Protein AF-A0A061HWP1-F1 (afdb_monomer_lite)

Organism: Cricetulus griseus (NCBI:txid10029)

Secondary structure (DSSP, 8-state):
-HHHHHHHHHHHHHHHHHHHHHHHHHHHHHHHHHHHHHHHHHHHHHHHHHHSS--HHHHHHHHHHHHHHHHHS-EEEEE-SS-EEEEETTTEEEEETTEE--EEEEE-SS-TTSEEEEEEEE-STTS-EEEEEPPTTT--SHHHHHHHHHIIIIIHHHHHHHHHHHHHHHHHHHHHHHHSB-TTSPBPPPSEE----EEEE-TT--S--EEEEEE-TTGGGT--S--EEEEE-SS-EEEEETTTTEEEEEES--TTEEETTEEEEEES-PPTT-EEEEESSTTHHHH-EE---SGGG-

Sequence (298 aa):
MVGQFNEVNNFLNSRREDINTQVNTISGQINSYAERIAKLNQEIQTSQGASGHAPNDLLDQRDLEVAELNKLIDVKVLNQGDQYTLTIGNGQLLVSGSSTFKMSARPADDNPRNTTIYIQVPGAAGSGYTEVPMSESTIKGGALGGLLSYRRDSLDGTQLQLGQLAAGLALAINQAQRQGVDMQGATGKPFFTLGQPDVIGHTSNTGQGIINATLNLDGASALQAADYQISYDGINYTVLRMPEKAQVHFGTDLDNAQIDGMTVTMTGTPAAGDSWLLSPVRDAAGKLQMQLTGADQI

Foldseek 3Di:
DLVVLQVVLVVLLVLLVVLLVVLQVLLVVLLVLQQLLLVLLVVQVVCCVPPVDGPVVSVVVNVVSVVVSQQSFNWDWDDPPSHTWIAAFPGHTQHDRNDGKGKHWAQALFGNSHTWIWIWDQDPVPPGTDTDTDDLVRTDHHPNNVSSCCVPVPSLLVLLVSLLVLVLVQLVQQLVQQVDAFLVRHGFHRQKDQDFWDKFKGNPWDFPKDKGKDAASVLSVQADSWKWKWAAQQAWIWIATPDVRHTQDIGRAQDQDDGRRMGMHIDGDTDGGIMMIIGGRSCSSSRMDGDDDDPRSD

InterPro domains:
  IPR002371 Flagellar hook-associated protein 1 [PR01005] (17-41)
  IPR002371 Flagellar hook-associated protein 1 [PR01005] (75-93)
  IPR002371 Flagellar hook-associated protein 1 [PR01005] (226-248)
  IPR002371 Flagellar hook-associated protein 1 [PR01005] (273-290)
  IPR002371 Flagellar hook-associated protein 1 [PTHR30033] (1-298)
  IPR049119 Flagellar hook-associated protein 1, D2-like domain [PF21158] (202-280)
  IPR053927 Flagellar hook-associated protein FlgK, helical domain [PF22638] (1-192)

Radius of gyration: 25.58 Å; chains: 1; bounding box: 64×42×79 Å

pLDDT: mean 93.58, std 5.64, range [68.69, 98.56]

Structure (mmCIF, N/CA/C/O backbone):
data_AF-A0A061HWP1-F1
#
_entry.id   AF-A0A061HWP1-F1
#
loop_
_atom_site.group_PDB
_atom_site.id
_atom_site.type_symbol
_atom_site.label_atom_id
_atom_site.label_alt_id
_atom_site.label_comp_id
_atom_site.label_asym_id
_atom_site.label_entity_id
_atom_site.label_seq_id
_atom_site.pdbx_PDB_ins_code
_atom_site.Cartn_x
_atom_site.Cartn_y
_atom_site.Cartn_z
_atom_site.occupancy
_atom_site.B_iso_or_equiv
_atom_site.auth_seq_id
_atom_site.auth_comp_id
_atom_site.auth_asym_id
_atom_site.auth_atom_id
_atom_site.pdbx_PDB_model_num
ATOM 1 N N . MET A 1 1 ? 8.147 18.267 -21.561 1.00 87.38 1 MET A N 1
ATOM 2 C CA . MET A 1 1 ? 7.589 16.901 -21.459 1.00 87.38 1 MET A CA 1
ATOM 3 C C . MET A 1 1 ? 8.040 16.211 -20.177 1.00 87.38 1 MET A C 1
ATOM 5 O O . MET A 1 1 ? 7.192 16.024 -19.322 1.00 87.38 1 MET A O 1
ATOM 9 N N . VAL A 1 2 ? 9.336 15.915 -19.986 1.00 93.62 2 VAL A N 1
ATOM 10 C CA . VAL A 1 2 ? 9.849 15.282 -18.746 1.00 93.62 2 VAL A CA 1
ATOM 11 C C . VAL A 1 2 ? 9.380 16.009 -17.477 1.00 93.62 2 VAL A C 1
ATOM 13 O O . VAL A 1 2 ? 8.785 15.387 -16.605 1.00 93.62 2 VAL A O 1
ATOM 16 N N . GLY A 1 3 ? 9.531 17.339 -17.429 1.00 94.44 3 GLY A N 1
ATOM 17 C CA . GLY A 1 3 ? 9.075 18.142 -16.286 1.00 94.44 3 GLY A CA 1
ATOM 18 C C . GLY A 1 3 ? 7.584 17.984 -15.959 1.00 94.44 3 GLY A C 1
ATOM 19 O O . GLY A 1 3 ? 7.237 17.866 -14.794 1.00 94.44 3 GLY A O 1
ATOM 20 N N . GLN A 1 4 ? 6.709 17.865 -16.965 1.00 95.25 4 GLN A N 1
ATOM 21 C CA . GLN A 1 4 ? 5.268 17.679 -16.741 1.00 95.25 4 GLN A CA 1
ATOM 22 C C . GLN A 1 4 ? 4.956 16.303 -16.136 1.00 95.25 4 GLN A C 1
ATOM 24 O O . GLN A 1 4 ? 4.146 16.211 -15.219 1.00 95.25 4 GLN A O 1
ATOM 29 N N . PHE A 1 5 ? 5.618 15.235 -16.599 1.00 96.69 5 PHE A N 1
ATOM 30 C CA . PHE A 1 5 ? 5.478 13.906 -15.988 1.00 96.69 5 PHE A CA 1
ATOM 31 C C . PHE A 1 5 ? 5.922 13.913 -14.522 1.00 96.69 5 PHE A C 1
ATOM 33 O O . PHE A 1 5 ? 5.221 13.375 -13.663 1.00 96.69 5 PHE A O 1
ATOM 40 N N . ASN A 1 6 ? 7.055 14.559 -14.233 1.00 96.62 6 ASN A N 1
ATOM 41 C CA . ASN A 1 6 ? 7.571 14.677 -12.872 1.00 96.62 6 ASN A CA 1
ATOM 42 C C . ASN A 1 6 ? 6.614 15.489 -11.976 1.00 96.62 6 ASN A C 1
ATOM 44 O O . ASN A 1 6 ? 6.307 15.057 -10.868 1.00 96.62 6 ASN A O 1
ATOM 48 N N . GLU A 1 7 ? 6.104 16.629 -12.454 1.00 97.31 7 GLU A N 1
ATOM 49 C CA . GLU A 1 7 ? 5.163 17.489 -11.720 1.00 97.31 7 GLU A CA 1
ATOM 50 C C . GLU A 1 7 ? 3.868 16.756 -11.354 1.00 97.31 7 GLU A C 1
ATOM 52 O O . GLU A 1 7 ? 3.453 16.783 -10.193 1.00 97.31 7 GLU A O 1
ATOM 57 N N . VAL A 1 8 ? 3.254 16.048 -12.309 1.00 97.31 8 VAL A N 1
ATOM 58 C CA . VAL A 1 8 ? 2.023 15.287 -12.046 1.00 97.31 8 VAL A CA 1
ATOM 59 C C . VAL A 1 8 ? 2.295 14.139 -11.070 1.00 97.31 8 VAL A C 1
ATOM 61 O O . VAL A 1 8 ? 1.515 13.939 -10.139 1.00 97.31 8 VAL A O 1
ATOM 64 N N . ASN A 1 9 ? 3.415 13.421 -11.209 1.00 96.75 9 ASN A N 1
ATOM 65 C CA . ASN A 1 9 ? 3.776 12.365 -10.261 1.00 96.75 9 ASN A CA 1
ATOM 66 C C . ASN A 1 9 ? 3.987 12.911 -8.837 1.00 96.75 9 ASN A C 1
ATOM 68 O O . ASN A 1 9 ? 3.507 12.322 -7.870 1.00 96.75 9 ASN A O 1
ATOM 72 N N . ASN A 1 10 ? 4.653 14.060 -8.700 1.00 96.94 10 ASN A N 1
ATOM 73 C CA . ASN A 1 10 ? 4.870 14.708 -7.405 1.00 96.94 10 ASN A CA 1
ATOM 74 C C . ASN A 1 10 ? 3.554 15.163 -6.765 1.00 96.94 10 ASN A C 1
ATOM 76 O O . ASN A 1 10 ? 3.366 14.990 -5.562 1.00 96.94 10 ASN A O 1
ATOM 80 N N . PHE A 1 11 ? 2.617 15.681 -7.563 1.00 97.44 11 PHE A N 1
ATOM 81 C CA . PHE A 1 11 ? 1.274 16.001 -7.088 1.00 97.44 11 PHE A CA 1
ATOM 82 C C . PHE A 1 11 ? 0.547 14.756 -6.558 1.00 97.44 11 PHE A C 1
ATOM 84 O O . PHE A 1 11 ? -0.004 14.797 -5.459 1.00 97.44 11 PHE A O 1
ATOM 91 N N . LEU A 1 12 ? 0.584 13.634 -7.286 1.00 97.44 12 LEU A N 1
ATOM 92 C CA . LEU A 1 12 ? -0.036 12.378 -6.843 1.00 97.44 12 LEU A CA 1
ATOM 93 C C . LEU A 1 12 ? 0.602 11.841 -5.553 1.00 97.44 12 LEU A C 1
ATOM 95 O O . LEU A 1 12 ? -0.118 11.413 -4.651 1.00 97.44 12 LEU A O 1
ATOM 99 N N . ASN A 1 13 ? 1.927 11.934 -5.419 1.00 96.81 13 ASN A N 1
ATOM 100 C CA . ASN A 1 13 ? 2.626 11.583 -4.180 1.00 96.81 13 ASN A CA 1
ATOM 101 C C . ASN A 1 13 ? 2.205 12.483 -3.009 1.00 96.81 13 ASN A C 1
ATOM 103 O O . ASN A 1 13 ? 1.880 11.971 -1.942 1.00 96.81 13 ASN A O 1
ATOM 107 N N . SER A 1 14 ? 2.107 13.801 -3.214 1.00 97.62 14 SER A N 1
ATOM 108 C CA . SER A 1 14 ? 1.596 14.724 -2.189 1.00 97.62 14 SER A CA 1
ATOM 109 C C . SER A 1 14 ? 0.172 14.364 -1.760 1.00 97.62 14 SER A C 1
ATOM 111 O O . SER A 1 14 ? -0.135 14.403 -0.573 1.00 97.62 14 SER A O 1
ATOM 113 N N . ARG A 1 15 ? -0.696 13.964 -2.698 1.00 97.81 15 ARG A N 1
ATOM 114 C CA . ARG A 1 15 ? -2.051 13.501 -2.366 1.00 97.81 15 ARG A CA 1
ATOM 115 C C . ARG A 1 15 ? -2.056 12.210 -1.560 1.00 97.81 15 ARG A C 1
ATOM 117 O O . ARG A 1 15 ? -2.903 12.065 -0.683 1.00 97.81 15 ARG A O 1
ATOM 124 N N . ARG A 1 16 ? -1.124 11.288 -1.816 1.00 97.12 16 ARG A N 1
ATOM 125 C CA . ARG A 1 16 ? -0.973 10.081 -0.993 1.00 97.12 16 ARG A CA 1
ATOM 126 C C . ARG A 1 16 ? -0.575 10.436 0.441 1.00 97.12 16 ARG A C 1
ATOM 128 O O . ARG A 1 16 ? -1.174 9.898 1.368 1.00 97.12 16 ARG A O 1
ATOM 135 N N . GLU A 1 17 ? 0.352 11.373 0.631 1.00 97.94 17 GLU A N 1
ATOM 136 C CA . GLU A 1 17 ? 0.754 11.811 1.977 1.00 97.94 17 GLU A CA 1
ATOM 137 C C . GLU A 1 17 ? -0.361 12.550 2.730 1.00 97.94 17 GLU A C 1
ATOM 139 O O . GLU A 1 17 ? -0.569 12.316 3.926 1.00 97.94 17 GLU A O 1
ATOM 144 N N . ASP A 1 18 ? -1.148 13.371 2.025 1.00 98.06 18 ASP A N 1
ATOM 145 C CA . ASP A 1 18 ? -2.350 13.996 2.587 1.00 98.06 18 ASP A CA 1
ATOM 146 C C . ASP A 1 18 ? -3.328 12.923 3.100 1.00 98.06 18 ASP A C 1
ATOM 148 O O . ASP A 1 18 ? -3.850 13.027 4.213 1.00 98.06 18 ASP A O 1
ATOM 152 N N . ILE A 1 19 ? -3.557 11.865 2.310 1.00 97.69 19 ILE A N 1
ATOM 153 C CA . ILE A 1 19 ? -4.420 10.740 2.695 1.00 97.69 19 ILE A CA 1
ATOM 154 C C . ILE A 1 19 ? -3.840 10.003 3.905 1.00 97.69 19 ILE A C 1
ATOM 156 O O . ILE A 1 19 ? -4.575 9.753 4.855 1.00 97.69 19 ILE A O 1
ATOM 160 N N . ASN A 1 20 ? -2.540 9.693 3.918 1.00 97.94 20 ASN A N 1
ATOM 161 C CA . ASN A 1 20 ? -1.877 9.031 5.049 1.00 97.94 20 ASN A CA 1
ATOM 162 C C . ASN A 1 20 ? -2.059 9.820 6.359 1.00 97.94 20 ASN A C 1
ATOM 164 O O . ASN A 1 20 ? -2.390 9.254 7.405 1.00 97.94 20 ASN A O 1
ATOM 168 N N . THR A 1 21 ? -1.909 11.143 6.296 1.00 98.19 21 THR A N 1
ATOM 169 C CA . THR A 1 21 ? -2.109 12.044 7.441 1.00 98.19 21 THR A CA 1
ATOM 170 C C . THR A 1 21 ? -3.565 12.042 7.915 1.00 98.19 21 THR A C 1
ATOM 172 O O . THR A 1 21 ? -3.841 11.965 9.118 1.00 98.19 21 THR A O 1
ATOM 175 N N . GLN A 1 22 ? -4.516 12.085 6.978 1.00 97.94 22 GLN A N 1
ATOM 176 C CA . GLN A 1 22 ? -5.942 12.049 7.302 1.00 97.94 22 GLN A CA 1
ATOM 177 C C . GLN A 1 22 ? -6.371 10.701 7.889 1.00 97.94 22 GLN A C 1
ATOM 179 O O . GLN A 1 22 ? -7.114 10.687 8.867 1.00 97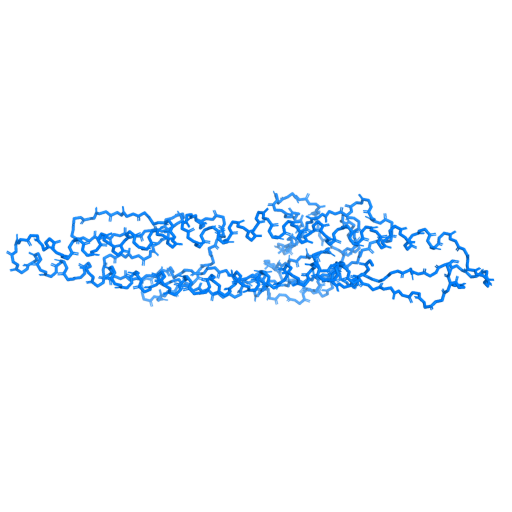.94 22 GLN A O 1
ATOM 184 N N . VAL A 1 23 ? -5.864 9.579 7.367 1.00 97.75 23 VAL A N 1
ATOM 185 C CA . VAL A 1 23 ? -6.106 8.233 7.916 1.00 97.75 23 VAL A CA 1
ATOM 186 C C . VAL A 1 23 ? -5.658 8.160 9.378 1.00 97.75 23 VAL A C 1
ATOM 188 O O . VAL A 1 23 ? -6.434 7.727 10.229 1.00 97.75 23 VAL A O 1
ATOM 191 N N . ASN A 1 24 ? -4.457 8.656 9.696 1.00 97.00 24 ASN A N 1
ATOM 192 C CA . ASN A 1 24 ? -3.961 8.724 11.076 1.00 97.00 24 ASN A CA 1
ATOM 193 C C . ASN A 1 24 ? -4.869 9.566 11.986 1.00 97.00 24 ASN A C 1
ATOM 195 O O . ASN A 1 24 ? -5.236 9.142 13.083 1.00 97.00 24 ASN A O 1
ATOM 199 N N . THR A 1 25 ? -5.266 10.752 11.518 1.00 97.88 25 THR A N 1
ATOM 200 C CA . THR A 1 25 ? -6.108 11.674 12.293 1.00 97.88 25 THR A CA 1
ATOM 201 C C . THR A 1 25 ? -7.491 11.079 12.557 1.00 97.88 25 THR A C 1
ATOM 203 O O . THR A 1 25 ? -7.959 11.082 13.697 1.00 97.88 25 THR A O 1
ATOM 206 N N . ILE A 1 26 ? -8.133 10.521 11.528 1.00 97.62 26 ILE A N 1
ATOM 207 C CA . ILE A 1 26 ? -9.462 9.915 11.647 1.00 97.62 26 ILE A CA 1
ATOM 208 C C . ILE A 1 26 ? -9.408 8.664 12.532 1.00 97.62 26 ILE A C 1
ATOM 210 O O . ILE A 1 26 ? -10.288 8.493 13.371 1.00 97.62 26 ILE A O 1
ATOM 214 N N . SER A 1 27 ? -8.358 7.840 12.441 1.00 96.69 27 SER A N 1
ATOM 215 C CA . SER A 1 27 ? -8.146 6.708 13.359 1.00 96.69 27 SER A CA 1
ATOM 216 C C . SER A 1 27 ? -8.099 7.161 14.826 1.00 96.69 27 SER A C 1
ATOM 218 O O . SER A 1 27 ? -8.725 6.549 15.692 1.00 96.69 27 SER A O 1
ATOM 220 N N . GLY A 1 28 ? -7.397 8.260 15.123 1.00 97.62 28 GLY A N 1
ATOM 221 C CA . GLY A 1 28 ? -7.358 8.841 16.469 1.00 97.62 28 GLY A CA 1
ATOM 222 C C . GLY A 1 28 ? -8.720 9.364 16.943 1.00 97.62 28 GLY A C 1
ATOM 223 O O . GLY A 1 28 ? -9.110 9.155 18.096 1.00 97.62 28 GLY A O 1
ATOM 224 N N . GLN A 1 29 ? -9.479 10.002 16.048 1.00 98.06 29 GLN A N 1
ATOM 225 C CA . GLN A 1 29 ? -10.844 10.448 16.339 1.00 98.06 29 GLN A CA 1
ATOM 226 C C . GLN A 1 29 ? -11.774 9.264 16.627 1.00 98.06 29 GLN A C 1
ATOM 228 O O . GLN A 1 29 ? -12.484 9.294 17.630 1.00 98.06 29 GLN A O 1
ATOM 233 N N . ILE A 1 30 ? -11.721 8.204 15.813 1.00 97.62 30 ILE A N 1
ATOM 234 C CA . ILE A 1 30 ? -12.484 6.961 16.006 1.00 97.62 30 ILE A CA 1
ATOM 235 C C . ILE A 1 30 ? -12.217 6.374 17.395 1.00 97.62 30 ILE A C 1
ATOM 237 O O . ILE A 1 30 ? -13.165 6.097 18.128 1.00 97.62 30 ILE A O 1
ATOM 241 N N . ASN A 1 31 ? -10.946 6.259 17.795 1.00 97.31 31 ASN A N 1
ATOM 242 C CA . ASN A 1 31 ? -10.583 5.786 19.134 1.00 97.31 31 ASN A CA 1
ATOM 243 C C . ASN A 1 31 ? -11.190 6.661 20.240 1.00 97.31 31 ASN A C 1
ATOM 245 O O . ASN A 1 31 ? -11.704 6.141 21.226 1.00 97.31 31 ASN A O 1
ATOM 249 N N . SER A 1 32 ? -11.182 7.984 20.058 1.00 98.19 32 SER A N 1
ATOM 250 C CA . SER A 1 32 ? -11.743 8.926 21.033 1.00 98.19 32 SER A CA 1
ATOM 251 C C . SER A 1 32 ? -13.263 8.766 21.187 1.00 98.19 32 SER A C 1
ATOM 253 O O . SER A 1 32 ? -13.774 8.803 22.305 1.00 98.19 32 SER A O 1
ATOM 255 N N . TYR A 1 33 ? -13.992 8.573 20.081 1.00 98.12 33 TYR A N 1
ATOM 256 C CA . TYR A 1 33 ? -15.429 8.264 20.111 1.00 98.12 33 TYR A CA 1
ATOM 257 C C . TYR A 1 33 ? -15.693 6.906 20.773 1.00 98.12 33 TYR A C 1
ATOM 259 O O . TYR A 1 33 ? -16.559 6.805 21.639 1.00 98.12 33 TYR A O 1
ATOM 267 N N . ALA A 1 34 ? -14.916 5.875 20.428 1.00 97.38 34 ALA A N 1
ATOM 268 C CA . ALA A 1 34 ? -15.041 4.545 21.024 1.00 97.38 34 ALA A CA 1
ATOM 269 C C . ALA A 1 34 ? -14.850 4.575 22.552 1.00 97.38 34 ALA A C 1
ATOM 271 O O . ALA A 1 34 ? -15.625 3.960 23.284 1.00 97.38 34 ALA A O 1
ATOM 272 N N . GLU A 1 35 ? -13.867 5.333 23.048 1.00 97.75 35 GLU A N 1
ATOM 273 C CA . GLU A 1 35 ? -13.622 5.521 24.485 1.00 97.75 35 GLU A CA 1
ATOM 274 C C . GLU A 1 35 ? -14.782 6.244 25.187 1.00 97.75 35 GLU A C 1
ATOM 276 O O . GLU A 1 35 ? -15.197 5.825 26.272 1.00 97.75 35 GLU A O 1
ATOM 281 N N . ARG A 1 36 ? -15.366 7.279 24.566 1.00 97.88 36 ARG A N 1
ATOM 282 C CA . ARG A 1 36 ? -16.559 7.954 25.108 1.00 97.88 36 ARG A CA 1
ATOM 283 C C . ARG A 1 36 ? -17.771 7.028 25.161 1.00 97.88 36 ARG A C 1
ATOM 285 O O . ARG A 1 36 ? -18.442 6.977 26.188 1.00 97.88 36 ARG A O 1
ATOM 292 N N . ILE A 1 37 ? -18.011 6.247 24.110 1.00 96.94 37 ILE A N 1
ATOM 293 C CA . ILE A 1 37 ? -19.116 5.277 24.055 1.00 96.94 37 ILE A CA 1
ATOM 294 C C . ILE A 1 37 ? -18.944 4.191 25.126 1.00 96.94 37 ILE A C 1
ATOM 296 O O . ILE A 1 37 ? -19.902 3.864 25.825 1.00 96.94 37 ILE A O 1
ATOM 300 N N . ALA A 1 38 ? -17.732 3.663 25.312 1.00 96.56 38 ALA A N 1
ATOM 301 C CA . ALA A 1 38 ? -17.446 2.676 26.354 1.00 96.56 38 ALA A CA 1
ATOM 302 C C . ALA A 1 38 ? -17.662 3.239 27.769 1.00 96.56 38 ALA A C 1
ATOM 304 O O . ALA A 1 38 ? -18.220 2.560 28.635 1.00 96.56 38 ALA A O 1
ATOM 305 N N . LYS A 1 39 ? -17.277 4.501 28.000 1.00 96.31 39 LYS A N 1
ATOM 306 C CA . LYS A 1 39 ? -17.549 5.202 29.259 1.00 96.31 39 LYS A CA 1
ATOM 307 C C . LYS A 1 39 ? -19.054 5.375 29.493 1.00 96.31 39 LYS A C 1
ATOM 309 O O . LYS A 1 39 ? -19.530 5.051 30.578 1.00 96.31 39 LYS A O 1
ATOM 314 N N . LEU A 1 40 ? -19.804 5.799 28.475 1.00 95.44 40 LEU A N 1
ATOM 315 C CA . LEU A 1 40 ? -21.264 5.917 28.551 1.00 95.44 40 LEU A CA 1
ATOM 316 C C . LEU A 1 40 ? -21.925 4.560 28.829 1.00 95.44 40 LEU A C 1
ATOM 318 O O . LEU A 1 40 ? -22.796 4.480 29.689 1.00 95.44 40 LEU A O 1
ATOM 322 N N . ASN A 1 41 ? -21.469 3.472 28.197 1.00 95.12 41 ASN A N 1
ATOM 323 C CA . ASN A 1 41 ? -21.935 2.115 28.509 1.00 95.12 41 ASN A CA 1
ATOM 324 C C . ASN A 1 41 ? -21.741 1.760 29.998 1.00 95.12 41 ASN A C 1
ATOM 326 O O . ASN A 1 41 ? -22.633 1.171 30.607 1.00 95.12 41 ASN A O 1
ATOM 330 N N . GLN A 1 42 ? -20.604 2.130 30.597 1.00 93.88 42 GLN A N 1
ATOM 331 C CA . GLN A 1 42 ? -20.337 1.898 32.022 1.00 93.88 42 GLN A CA 1
ATOM 332 C C . GLN A 1 42 ? -21.248 2.738 32.935 1.00 93.88 42 GLN A C 1
ATOM 334 O O . GLN A 1 42 ? -21.744 2.243 33.952 1.00 93.88 42 GLN A O 1
ATOM 339 N N . GLU A 1 43 ? -21.469 4.006 32.590 1.00 92.06 43 GLU A N 1
ATOM 340 C CA . GLU A 1 43 ? -22.328 4.921 33.351 1.00 92.06 43 GLU A CA 1
ATOM 341 C C . GLU A 1 43 ? -23.804 4.507 33.282 1.00 92.06 43 GLU A C 1
ATOM 343 O O . GLU A 1 43 ? -24.476 4.471 34.316 1.00 92.06 43 GLU A O 1
ATOM 348 N N . ILE A 1 44 ? -24.289 4.107 32.101 1.00 91.31 44 ILE A N 1
ATOM 349 C CA . ILE A 1 44 ? -25.649 3.586 31.895 1.00 91.31 44 ILE A CA 1
ATOM 350 C C . ILE A 1 44 ? -25.872 2.339 32.752 1.00 91.31 44 ILE A C 1
ATOM 352 O O . ILE A 1 44 ? -26.828 2.300 33.527 1.00 91.31 44 ILE A O 1
ATOM 356 N N . GLN A 1 45 ? -24.948 1.374 32.686 1.00 90.19 45 GLN A N 1
ATOM 357 C CA . GLN A 1 45 ? -25.023 0.143 33.475 1.00 90.19 45 GLN A CA 1
ATOM 358 C C . GLN A 1 45 ? -25.081 0.432 34.984 1.00 90.19 45 GLN A C 1
ATOM 360 O O . GLN A 1 45 ? -25.876 -0.161 35.714 1.00 90.19 45 GLN A O 1
ATOM 365 N N . THR A 1 46 ? -24.255 1.368 35.460 1.00 88.75 46 THR A N 1
ATOM 366 C CA . THR A 1 46 ? -24.207 1.744 36.881 1.00 88.75 46 THR A CA 1
ATOM 367 C C . THR A 1 46 ? -25.498 2.443 37.318 1.00 88.75 46 THR A C 1
ATOM 369 O O . THR A 1 46 ? -26.039 2.143 38.382 1.00 88.75 46 THR A O 1
ATOM 372 N N . SER A 1 47 ? -26.023 3.353 36.492 1.00 87.06 47 SER A N 1
ATOM 373 C CA . SER A 1 47 ? -27.233 4.125 36.791 1.00 87.06 47 SER A CA 1
ATOM 374 C C . SER A 1 47 ? -28.498 3.259 36.811 1.00 87.06 47 SER A C 1
ATOM 376 O O . SER A 1 47 ? -29.305 3.362 37.741 1.00 87.06 47 SER A O 1
ATOM 378 N N . GLN A 1 48 ? -28.644 2.346 35.844 1.00 84.06 48 GLN A N 1
ATOM 379 C CA . GLN A 1 48 ? -29.760 1.395 35.800 1.00 84.06 48 GLN A CA 1
ATOM 380 C C . GLN A 1 48 ? -29.721 0.429 36.989 1.00 84.06 48 GLN A C 1
ATOM 382 O O . GLN A 1 48 ? -30.752 0.197 37.619 1.00 84.06 48 GLN A O 1
ATOM 387 N N . GLY A 1 49 ? -28.532 -0.066 37.355 1.00 80.50 49 GLY A N 1
ATOM 388 C CA . GLY A 1 49 ? -28.353 -0.938 38.518 1.00 80.50 49 GLY A CA 1
ATOM 389 C C . GLY A 1 49 ? -28.650 -0.260 39.863 1.00 80.50 49 GLY A C 1
ATOM 390 O O . GLY A 1 49 ? -29.103 -0.927 40.790 1.00 80.50 49 GLY A O 1
ATOM 391 N N . ALA A 1 50 ? -28.427 1.055 39.977 1.00 76.88 50 ALA A N 1
ATOM 392 C CA . ALA A 1 50 ? -28.639 1.810 41.215 1.00 76.88 50 ALA A CA 1
ATOM 393 C C . ALA A 1 50 ? -30.071 2.348 41.383 1.00 76.88 50 ALA A C 1
ATOM 395 O O . ALA A 1 50 ? -30.590 2.375 42.498 1.00 76.88 50 ALA A O 1
ATOM 396 N N . SER A 1 51 ? -30.700 2.814 40.300 1.00 73.56 51 SER A N 1
ATOM 397 C CA . SER A 1 51 ? -31.980 3.541 40.351 1.00 73.56 51 SER A CA 1
ATOM 398 C C . SER A 1 51 ? -33.179 2.750 39.821 1.00 73.56 51 SER A C 1
ATOM 400 O O . SER A 1 51 ? -34.320 3.155 40.054 1.00 73.56 51 SER A O 1
ATOM 402 N N . GLY A 1 52 ? -32.949 1.653 39.087 1.00 68.69 52 GLY A N 1
ATOM 403 C CA . GLY A 1 52 ? -33.992 0.868 38.419 1.00 68.69 52 GLY A CA 1
ATOM 404 C C . GLY A 1 52 ? -34.707 1.588 37.265 1.00 68.69 52 GLY A C 1
ATOM 405 O O . GLY A 1 52 ? -35.623 1.016 36.680 1.00 68.69 52 GLY A O 1
ATOM 406 N N . HIS A 1 53 ? -34.311 2.822 36.930 1.00 71.81 53 HIS A N 1
ATOM 407 C CA . HIS A 1 53 ? -34.884 3.623 35.847 1.00 71.81 53 HIS A CA 1
ATOM 408 C C . HIS A 1 53 ? -33.864 3.807 34.715 1.00 71.81 53 HIS A C 1
ATOM 410 O O . HIS A 1 53 ? -32.656 3.851 34.949 1.00 71.81 53 HIS A O 1
ATOM 416 N N . ALA A 1 54 ? -34.350 3.924 33.477 1.00 74.94 54 ALA A N 1
ATOM 417 C CA . ALA A 1 54 ? -33.495 4.168 32.319 1.00 74.94 54 ALA A CA 1
ATOM 418 C C . ALA A 1 54 ? -32.923 5.605 32.351 1.00 74.94 54 ALA A C 1
ATOM 420 O O . ALA A 1 54 ? -33.700 6.560 32.442 1.00 74.94 54 ALA A O 1
ATOM 421 N N . PRO A 1 55 ? -31.591 5.790 32.266 1.00 87.44 55 PRO A N 1
ATOM 422 C CA . PRO A 1 55 ? -30.970 7.110 32.240 1.00 87.44 55 PRO A CA 1
ATOM 423 C C . PRO A 1 55 ? -31.051 7.709 30.830 1.00 87.44 55 PRO A C 1
ATOM 425 O O . PRO A 1 55 ? -30.078 7.668 30.078 1.00 87.44 55 PRO A O 1
ATOM 428 N N . ASN A 1 56 ? -32.219 8.247 30.469 1.00 89.00 56 ASN A N 1
ATOM 429 C CA . ASN A 1 56 ? -32.515 8.717 29.108 1.00 89.00 56 ASN A CA 1
ATOM 430 C C . ASN A 1 56 ? -31.453 9.682 28.551 1.00 89.00 56 ASN A C 1
ATOM 432 O O . ASN A 1 56 ? -30.979 9.468 27.443 1.00 89.00 56 ASN A O 1
ATOM 436 N N . ASP A 1 57 ? -30.976 10.646 29.344 1.00 92.56 57 ASP A N 1
ATOM 437 C CA . ASP A 1 57 ? -29.951 11.599 28.890 1.00 92.56 57 ASP A CA 1
ATOM 438 C C . ASP A 1 57 ? -28.621 10.921 28.501 1.00 92.56 57 ASP A C 1
ATOM 440 O O . ASP A 1 57 ? -27.945 11.360 27.572 1.00 92.56 57 ASP A O 1
ATOM 444 N N . LEU A 1 58 ? -28.227 9.845 29.199 1.00 94.06 58 LEU A N 1
ATOM 445 C CA . LEU A 1 58 ? -27.012 9.085 28.875 1.00 94.06 58 LEU A CA 1
ATOM 446 C C . LEU A 1 58 ? -27.211 8.209 27.634 1.00 94.06 58 LEU A C 1
ATOM 448 O O . LEU A 1 58 ? -26.274 8.028 26.855 1.00 94.06 58 LEU A O 1
ATOM 452 N N . LEU A 1 59 ? -28.421 7.671 27.451 1.00 93.19 59 LEU A N 1
ATOM 453 C CA . LEU A 1 59 ? -28.790 6.916 26.252 1.00 93.19 59 LEU A CA 1
ATOM 454 C C . LEU A 1 59 ? -28.726 7.821 25.015 1.00 93.19 59 LEU A C 1
ATOM 456 O O . LEU A 1 59 ? -28.062 7.460 24.044 1.00 93.19 59 LEU A O 1
ATOM 460 N N . ASP A 1 60 ? -29.301 9.023 25.099 1.00 94.38 60 ASP A N 1
ATOM 461 C CA . ASP A 1 60 ? -29.288 10.012 24.018 1.00 94.38 60 ASP A CA 1
ATOM 462 C C . ASP A 1 60 ? -27.860 10.473 23.684 1.00 94.38 60 ASP A C 1
ATOM 464 O O . ASP A 1 60 ? -27.482 10.565 22.514 1.00 94.38 60 ASP A O 1
ATOM 468 N N . GLN A 1 61 ? -27.021 10.713 24.701 1.00 96.12 61 GLN A N 1
ATOM 469 C CA . GLN A 1 61 ? -25.606 11.043 24.492 1.00 96.12 61 GLN A CA 1
ATOM 470 C C . GLN A 1 61 ? -24.848 9.905 23.804 1.00 96.12 61 GLN A C 1
ATOM 472 O O . GLN A 1 61 ? -24.048 10.157 22.903 1.00 96.12 61 GLN A O 1
ATOM 477 N N . ARG A 1 62 ? -25.104 8.648 24.186 1.00 96.00 62 ARG A N 1
ATOM 478 C CA . ARG A 1 62 ? -24.476 7.487 23.544 1.00 96.00 62 ARG A CA 1
ATOM 479 C C . ARG A 1 62 ? -24.885 7.382 22.083 1.00 96.00 62 ARG A C 1
ATOM 481 O O . ARG A 1 62 ? -24.022 7.160 21.238 1.00 96.00 62 ARG A O 1
ATOM 488 N N . ASP A 1 63 ? -26.165 7.561 21.786 1.00 95.88 63 ASP A N 1
ATOM 489 C CA . ASP A 1 63 ? -26.670 7.506 20.416 1.00 95.88 63 ASP A CA 1
ATOM 490 C C . ASP A 1 63 ? -26.084 8.637 19.555 1.00 95.88 63 ASP A C 1
ATOM 492 O O . ASP A 1 63 ? -25.709 8.400 18.404 1.00 95.88 63 ASP A O 1
ATOM 496 N N . LEU A 1 64 ? -25.901 9.836 20.120 1.00 97.00 64 LEU A N 1
ATOM 497 C CA . LEU A 1 64 ? -25.208 10.937 19.450 1.00 97.00 64 LEU A CA 1
ATOM 498 C C . LEU A 1 64 ? -23.738 10.602 19.151 1.00 97.00 64 LEU A C 1
ATOM 500 O O . LEU A 1 64 ? -23.289 10.784 18.021 1.00 97.00 64 LEU A O 1
ATOM 504 N N . GLU A 1 65 ? -22.984 10.085 20.125 1.00 97.94 65 GLU A N 1
ATOM 505 C CA . GLU A 1 65 ? -21.573 9.713 19.929 1.00 97.94 65 GLU A CA 1
ATOM 506 C C . GLU A 1 65 ? -21.418 8.586 18.895 1.00 97.94 65 GLU A C 1
ATOM 508 O O . GLU A 1 65 ? -20.495 8.609 18.081 1.00 97.94 65 GLU A O 1
ATOM 513 N N . VAL A 1 66 ? -22.348 7.624 18.874 1.00 97.06 66 VAL A N 1
ATOM 514 C CA . VAL A 1 66 ? -22.425 6.585 17.836 1.00 97.06 66 VAL A CA 1
ATOM 515 C C . VAL A 1 66 ? -22.700 7.206 16.464 1.00 97.06 66 VAL A C 1
ATOM 517 O O . VAL A 1 66 ? -22.061 6.824 15.484 1.00 97.06 66 VAL A O 1
ATOM 520 N N . ALA A 1 67 ? -23.620 8.169 16.375 1.00 97.06 67 ALA A N 1
ATOM 521 C CA . ALA A 1 67 ? -23.933 8.851 15.123 1.00 97.06 67 ALA A CA 1
ATOM 522 C C . ALA A 1 67 ? -22.739 9.660 14.588 1.00 97.06 67 ALA A C 1
ATOM 524 O O . ALA A 1 67 ? -22.471 9.627 13.386 1.00 97.06 67 ALA A O 1
ATOM 525 N N . GLU A 1 68 ? -21.993 10.346 15.458 1.00 97.94 68 GLU A N 1
ATOM 526 C CA . GLU A 1 68 ? -20.766 11.058 15.082 1.00 97.94 68 GLU A CA 1
ATOM 527 C C . GLU A 1 68 ? -19.645 10.097 14.664 1.00 97.94 68 GLU A C 1
ATOM 529 O O . GLU A 1 68 ? -18.986 10.322 13.646 1.00 97.94 68 GLU A O 1
ATOM 534 N N . LEU A 1 69 ? -19.477 8.978 15.375 1.00 97.38 69 LEU A N 1
ATOM 535 C CA . LEU A 1 69 ? -18.552 7.916 14.982 1.00 97.38 69 LEU A CA 1
ATOM 536 C C . LEU A 1 69 ? -18.889 7.359 13.591 1.00 97.38 69 LEU A C 1
ATOM 538 O O . LEU A 1 69 ? -17.988 7.169 12.772 1.00 97.38 69 LEU A O 1
ATOM 542 N N . ASN A 1 70 ? -20.177 7.172 13.291 1.00 96.31 70 ASN A N 1
ATOM 543 C CA . ASN A 1 70 ? -20.627 6.638 12.006 1.00 96.31 70 ASN A CA 1
ATOM 544 C C . ASN A 1 70 ? -20.325 7.570 10.812 1.00 96.31 70 ASN A C 1
ATOM 546 O O . ASN A 1 70 ? -20.265 7.126 9.665 1.00 96.31 70 ASN A O 1
ATOM 550 N N . LYS A 1 71 ? -20.081 8.869 11.053 1.00 97.62 71 LYS A N 1
ATOM 551 C CA . LYS A 1 71 ? -19.584 9.796 10.015 1.00 97.62 71 LYS A CA 1
ATOM 552 C C . LYS A 1 71 ? -18.121 9.536 9.654 1.00 97.62 71 LYS A C 1
ATOM 554 O O . LYS A 1 71 ? -17.685 9.907 8.564 1.00 97.62 71 LYS A O 1
ATOM 559 N N . LEU A 1 72 ? -17.351 8.920 10.549 1.00 97.75 72 LEU A N 1
ATOM 560 C CA . LEU A 1 72 ? -15.933 8.625 10.346 1.00 97.75 72 LEU A CA 1
ATOM 561 C C . LEU A 1 72 ? -15.711 7.242 9.736 1.00 97.75 72 LEU A C 1
ATOM 563 O O . LEU A 1 72 ? -14.866 7.107 8.852 1.00 97.75 72 LEU A O 1
ATOM 567 N N . ILE A 1 73 ? -16.481 6.243 10.164 1.00 96.50 73 ILE A N 1
ATOM 568 C CA . ILE A 1 73 ? -16.389 4.850 9.710 1.00 96.50 73 ILE A CA 1
ATOM 569 C C . ILE A 1 73 ? -17.749 4.161 9.858 1.00 96.50 73 ILE A C 1
ATOM 571 O O . ILE A 1 73 ? -18.461 4.439 10.815 1.00 96.50 73 ILE A O 1
ATOM 575 N N . ASP A 1 74 ? -18.095 3.246 8.949 1.00 95.38 74 ASP A N 1
ATOM 576 C CA . ASP A 1 74 ? -19.297 2.415 9.095 1.00 95.38 74 ASP A CA 1
ATOM 577 C C . ASP A 1 74 ? -19.199 1.522 10.342 1.00 95.38 74 ASP A C 1
ATOM 579 O O . ASP A 1 74 ? -18.324 0.650 10.432 1.00 95.38 74 ASP A O 1
ATOM 583 N N . VAL A 1 75 ? -20.100 1.741 11.302 1.00 95.31 75 VAL A N 1
ATOM 584 C CA . VAL A 1 75 ? -20.207 0.953 12.536 1.00 95.31 75 VAL A CA 1
ATOM 585 C C . VAL A 1 75 ? -21.524 0.194 12.589 1.00 95.31 75 VAL A C 1
ATOM 587 O O . VAL A 1 75 ? -22.607 0.746 12.407 1.00 95.31 75 VAL A O 1
ATOM 590 N N . LYS A 1 76 ? -21.444 -1.090 12.933 1.00 95.00 76 LYS A N 1
ATOM 591 C CA . LYS A 1 76 ? -22.611 -1.907 13.265 1.00 95.00 76 LYS A CA 1
ATOM 592 C C . LYS A 1 76 ? -22.771 -1.965 14.771 1.00 95.00 76 LYS A C 1
ATOM 594 O O . LYS A 1 76 ? -21.869 -2.416 15.480 1.00 95.00 76 LYS A O 1
ATOM 599 N N . VAL A 1 77 ? -23.938 -1.538 15.236 1.00 95.38 77 VAL A N 1
ATOM 600 C CA . VAL A 1 77 ? -24.303 -1.521 16.652 1.00 95.38 77 VAL A CA 1
ATOM 601 C C . VAL A 1 77 ? -25.134 -2.757 16.971 1.00 95.38 77 VAL A C 1
ATOM 603 O O . VAL A 1 77 ? -26.171 -2.995 16.353 1.00 95.38 77 VAL A O 1
ATOM 606 N N . LEU A 1 78 ? -24.695 -3.530 17.959 1.00 94.38 78 LEU A N 1
ATOM 607 C CA . LEU A 1 78 ? -25.481 -4.577 18.594 1.00 94.38 78 LEU A CA 1
ATOM 608 C C . LEU A 1 78 ? -25.895 -4.098 19.986 1.00 94.38 78 LEU A C 1
ATOM 610 O O . LEU A 1 78 ? -25.050 -3.900 20.860 1.00 94.38 78 LEU A O 1
ATOM 614 N N . ASN A 1 79 ? -27.198 -3.926 20.187 1.00 89.25 79 ASN A N 1
ATOM 615 C CA . ASN A 1 79 ? -27.762 -3.586 21.486 1.00 89.25 79 ASN A CA 1
ATOM 616 C C . ASN A 1 79 ? -27.983 -4.869 22.306 1.00 89.25 79 ASN A C 1
ATOM 618 O O . ASN A 1 79 ? -28.725 -5.756 21.884 1.00 89.25 79 ASN A O 1
ATOM 622 N N . GLN A 1 80 ? -27.339 -4.964 23.469 1.00 84.06 80 GLN A N 1
ATOM 623 C CA . GLN A 1 80 ? -27.445 -6.094 24.399 1.00 84.06 80 GLN A CA 1
ATOM 624 C C . GLN A 1 80 ? -28.168 -5.682 25.694 1.00 84.06 80 GLN A C 1
ATOM 626 O O . GLN A 1 80 ? -27.774 -6.072 26.790 1.00 84.06 80 GLN A O 1
ATOM 631 N N . GLY A 1 81 ? -29.218 -4.866 25.560 1.00 77.94 81 GLY A N 1
ATOM 632 C CA . GLY A 1 81 ? -29.995 -4.306 26.665 1.00 77.94 81 GLY A CA 1
ATOM 633 C C . GLY A 1 81 ? -29.346 -3.033 27.196 1.00 77.94 81 GLY A C 1
ATOM 634 O O . GLY A 1 81 ? -29.672 -1.933 26.753 1.00 77.94 81 GLY A O 1
ATOM 635 N N . ASP A 1 82 ? -28.387 -3.197 28.104 1.00 77.38 82 ASP A N 1
ATOM 636 C CA . ASP A 1 82 ? -27.778 -2.073 28.829 1.00 77.38 82 ASP A CA 1
ATOM 637 C C . ASP A 1 82 ? -26.489 -1.576 28.155 1.00 77.38 82 ASP A C 1
ATOM 639 O O . ASP A 1 82 ? -26.033 -0.453 28.378 1.00 77.38 82 ASP A O 1
ATOM 643 N N . GLN A 1 83 ? -25.907 -2.391 27.273 1.00 85.38 83 GLN A N 1
ATOM 644 C CA . GLN A 1 83 ? -24.617 -2.126 26.642 1.00 85.38 83 GLN A CA 1
ATOM 645 C C . GLN A 1 83 ? -24.698 -2.195 25.121 1.00 85.38 83 GLN A C 1
ATOM 647 O O . GLN A 1 83 ? -25.372 -3.053 24.545 1.00 85.38 83 GLN A O 1
ATOM 652 N N . TYR A 1 84 ? -23.958 -1.300 24.470 1.00 92.25 84 TYR A N 1
ATOM 653 C CA . TYR A 1 84 ? -23.696 -1.388 23.040 1.00 92.25 84 TYR A CA 1
ATOM 654 C C . TYR A 1 84 ? -22.384 -2.113 22.774 1.00 92.25 84 TYR A C 1
ATOM 656 O O . TYR A 1 84 ? -21.342 -1.766 23.333 1.00 92.25 84 TYR A O 1
ATOM 664 N N . THR A 1 85 ? -22.442 -3.063 21.849 1.00 95.62 85 THR A N 1
ATOM 665 C CA . THR A 1 85 ? -21.269 -3.644 21.203 1.00 95.62 85 THR A CA 1
ATOM 666 C C . THR A 1 85 ? -21.167 -3.077 19.794 1.00 95.62 85 THR A C 1
ATOM 668 O O . THR A 1 85 ? -22.122 -3.146 19.022 1.00 95.62 85 THR A O 1
ATOM 671 N N . LEU A 1 86 ? -20.024 -2.477 19.463 1.00 95.06 86 LEU A N 1
ATOM 672 C CA . LEU A 1 86 ? -19.775 -1.861 18.163 1.00 95.06 86 LEU A CA 1
ATOM 673 C C . LEU A 1 86 ? -18.751 -2.686 17.400 1.00 95.06 86 LEU A C 1
ATOM 675 O O . LEU A 1 86 ? -17.675 -2.994 17.919 1.00 95.06 86 LEU A O 1
ATOM 679 N N . THR A 1 87 ? -19.077 -2.987 16.148 1.00 94.62 87 THR A N 1
ATOM 680 C CA . THR A 1 87 ? -18.189 -3.692 15.221 1.00 94.62 87 THR A CA 1
ATOM 681 C C . THR A 1 87 ? -18.002 -2.908 13.930 1.00 94.62 87 THR A C 1
ATOM 683 O O . THR A 1 87 ? -18.898 -2.179 13.507 1.00 94.62 87 THR A O 1
ATOM 686 N N . ILE A 1 88 ? -16.844 -3.069 13.296 1.00 93.12 88 ILE A N 1
ATOM 687 C CA . ILE A 1 88 ? -16.496 -2.446 12.016 1.00 93.12 88 ILE A CA 1
ATOM 688 C C . ILE A 1 88 ? -16.128 -3.502 10.972 1.00 93.12 88 ILE A C 1
ATOM 690 O O . ILE A 1 88 ? -15.731 -4.626 11.299 1.00 93.12 88 ILE A O 1
ATOM 694 N N . GLY A 1 89 ? -16.261 -3.133 9.697 1.00 86.81 89 GLY A N 1
ATOM 695 C CA . GLY A 1 89 ? -15.870 -3.962 8.558 1.00 86.81 89 GLY A CA 1
ATOM 696 C C . GLY A 1 89 ? -16.485 -5.364 8.580 1.00 86.81 89 GLY A C 1
ATOM 697 O O . GLY A 1 89 ? -17.706 -5.531 8.539 1.00 86.81 89 GLY A O 1
ATOM 698 N N . ASN A 1 90 ? -15.634 -6.389 8.642 1.00 83.56 90 ASN A N 1
ATOM 699 C CA . ASN A 1 90 ? -16.020 -7.803 8.652 1.00 83.56 90 ASN A CA 1
ATOM 700 C C . ASN A 1 90 ? -16.369 -8.357 10.052 1.00 83.56 90 ASN A C 1
ATOM 702 O O . ASN A 1 90 ? -16.358 -9.572 10.235 1.00 83.56 90 ASN A O 1
ATOM 706 N N . GLY A 1 91 ? -16.713 -7.496 11.017 1.00 88.44 91 GLY A N 1
ATOM 707 C CA . GLY A 1 91 ? -17.141 -7.901 12.364 1.00 88.44 91 GLY A CA 1
ATOM 708 C C . GLY A 1 91 ? -16.085 -7.699 13.447 1.00 88.44 91 GLY A C 1
ATOM 709 O O . GLY A 1 91 ? -16.217 -8.240 14.542 1.00 88.44 91 GLY A O 1
ATOM 710 N N . GLN A 1 92 ? -15.046 -6.917 13.163 1.00 91.00 92 GLN A N 1
ATOM 711 C CA . GLN A 1 92 ? -14.017 -6.611 14.140 1.00 91.00 92 GLN A CA 1
ATOM 712 C C . GLN A 1 92 ? -14.581 -5.721 15.251 1.00 91.00 92 GLN A C 1
ATOM 714 O O . GLN A 1 92 ? -15.212 -4.702 14.971 1.00 91.00 92 GLN A O 1
ATOM 719 N N . LEU A 1 93 ? -14.342 -6.096 16.507 1.00 92.62 93 LEU A N 1
ATOM 720 C CA . LEU A 1 93 ? -14.788 -5.331 17.670 1.00 92.62 93 LEU A CA 1
ATOM 721 C C . LEU A 1 93 ? -14.044 -3.997 17.762 1.00 92.62 93 LEU A C 1
ATOM 723 O O . LEU A 1 93 ? -12.825 -3.959 17.627 1.00 92.62 93 LEU A O 1
ATOM 727 N N . LEU A 1 94 ? -14.798 -2.934 18.039 1.00 94.38 94 LEU A N 1
ATOM 728 C CA . LEU A 1 94 ? -14.296 -1.601 18.382 1.00 94.38 94 LEU A CA 1
ATOM 729 C C . LEU A 1 94 ? -14.665 -1.238 19.829 1.00 94.38 94 LEU A C 1
ATOM 731 O O . LEU A 1 94 ? -13.838 -0.715 20.574 1.00 94.38 94 LEU A O 1
ATOM 735 N N . VAL A 1 95 ? -15.891 -1.573 20.246 1.00 95.19 95 VAL A N 1
ATOM 736 C CA . VAL A 1 95 ? -16.380 -1.432 21.628 1.00 95.19 95 VAL A CA 1
ATOM 737 C C . VAL A 1 95 ? -17.118 -2.706 22.023 1.00 95.19 95 VAL A C 1
ATOM 739 O O . VAL A 1 95 ? -17.931 -3.206 21.250 1.00 95.19 95 VAL A O 1
ATOM 742 N N . SER A 1 96 ? -16.869 -3.208 23.230 1.00 93.25 96 SER A N 1
ATOM 743 C CA . SER A 1 96 ? -17.625 -4.305 23.839 1.00 93.25 96 SER A CA 1
ATOM 744 C C . SER A 1 96 ? -17.895 -3.965 25.299 1.00 93.25 96 SER A C 1
ATOM 746 O O . SER A 1 96 ? -16.991 -4.032 26.136 1.00 93.25 96 SER A O 1
ATOM 748 N N . GLY A 1 97 ? -19.130 -3.571 25.612 1.00 89.12 97 GLY A N 1
ATOM 749 C CA . GLY A 1 97 ? -19.471 -3.072 26.943 1.00 89.12 97 GLY A CA 1
ATOM 750 C C . GLY A 1 97 ? -18.639 -1.839 27.300 1.00 89.12 97 GLY A C 1
ATOM 751 O O . GLY A 1 97 ? -18.683 -0.836 26.589 1.00 89.12 97 GLY A O 1
ATOM 752 N N . SER A 1 98 ? -17.866 -1.915 28.384 1.00 89.25 98 SER A N 1
ATOM 753 C CA . SER A 1 98 ? -16.957 -0.849 28.830 1.00 89.25 98 SER A CA 1
ATOM 754 C C . SER A 1 98 ? -15.516 -0.984 28.321 1.00 89.25 98 SER A C 1
ATOM 756 O O . SER A 1 98 ? -14.657 -0.181 28.681 1.00 89.25 98 SER A O 1
ATOM 758 N N . SER A 1 99 ? -15.234 -1.979 27.474 1.00 91.81 99 SER A N 1
ATOM 759 C CA . SER A 1 99 ? -13.916 -2.184 26.862 1.00 91.81 99 SER A CA 1
ATOM 760 C C . SER A 1 99 ? -13.860 -1.629 25.439 1.00 91.81 99 SER A C 1
ATOM 762 O O . SER A 1 99 ? -14.828 -1.739 24.682 1.00 91.81 99 SER A O 1
ATOM 764 N N . THR A 1 100 ? -12.705 -1.083 25.056 1.00 94.19 100 THR A N 1
ATOM 765 C CA . THR A 1 100 ? -12.410 -0.631 23.690 1.00 94.19 100 THR A CA 1
ATOM 766 C C . THR A 1 100 ? -11.269 -1.433 23.080 1.00 94.19 100 THR A C 1
ATOM 768 O O . THR A 1 100 ? -10.357 -1.875 23.778 1.00 94.19 100 THR A O 1
ATOM 771 N N . PHE A 1 101 ? -11.316 -1.596 21.762 1.00 94.12 101 PHE A N 1
ATOM 772 C CA . PHE A 1 101 ? -10.270 -2.235 20.971 1.00 94.12 101 PHE A CA 1
ATOM 773 C C . PHE A 1 101 ? -9.704 -1.186 20.029 1.00 94.12 101 PHE A C 1
ATOM 775 O O . PHE A 1 101 ? -10.401 -0.710 19.133 1.00 94.12 101 PHE A O 1
ATOM 782 N N . LYS A 1 102 ? -8.466 -0.754 20.282 1.00 92.00 102 LYS A N 1
ATOM 783 C CA . LYS A 1 102 ? -7.936 0.426 19.600 1.00 92.00 102 LYS A CA 1
ATOM 784 C C . LYS A 1 102 ? -7.596 0.129 18.148 1.00 92.00 102 LYS A C 1
ATOM 786 O O . LYS A 1 102 ? -7.118 -0.952 17.797 1.00 92.00 102 LYS A O 1
ATOM 791 N N . MET A 1 103 ? -7.807 1.152 17.336 1.00 93.25 103 MET A N 1
ATOM 792 C CA . MET A 1 103 ? -7.310 1.261 15.980 1.00 93.25 103 MET A CA 1
ATOM 793 C C . MET A 1 103 ? -5.936 1.937 15.993 1.00 93.25 103 MET A C 1
ATOM 795 O O . MET A 1 103 ? -5.753 2.967 16.643 1.00 93.25 103 MET A O 1
ATOM 799 N N . SER A 1 104 ? -4.978 1.382 15.265 1.00 94.12 104 SER A N 1
ATOM 800 C CA . SER A 1 104 ? -3.655 1.959 15.044 1.00 94.12 104 SER A CA 1
ATOM 801 C C . SER A 1 104 ? -3.473 2.218 13.555 1.00 94.12 104 SER A C 1
ATOM 803 O O . SER A 1 104 ? -3.876 1.408 12.725 1.00 94.12 104 SER A O 1
ATOM 805 N N . ALA A 1 105 ? -2.886 3.353 13.202 1.00 96.06 105 ALA A N 1
ATOM 806 C CA . ALA A 1 105 ? -2.579 3.708 11.827 1.00 96.06 105 ALA A CA 1
ATOM 807 C C . ALA A 1 105 ? -1.057 3.816 11.699 1.00 96.06 105 ALA A C 1
ATOM 809 O O . ALA A 1 105 ? -0.415 4.577 12.421 1.00 96.06 105 ALA A O 1
ATOM 810 N N . ARG A 1 106 ? -0.464 3.003 10.822 1.00 95.38 106 ARG A N 1
ATOM 811 C CA . ARG A 1 106 ? 0.987 2.984 10.585 1.00 95.38 106 ARG A CA 1
ATOM 812 C C . ARG A 1 106 ? 1.301 2.572 9.144 1.00 95.38 106 ARG A C 1
ATOM 814 O O . ARG A 1 106 ? 0.407 2.043 8.477 1.00 95.38 106 ARG A O 1
ATOM 821 N N . PRO A 1 107 ? 2.526 2.818 8.639 1.00 95.88 107 PRO A N 1
ATOM 822 C CA . PRO A 1 107 ? 2.941 2.309 7.335 1.00 95.88 107 PRO A CA 1
ATOM 823 C C . PRO A 1 107 ? 2.652 0.810 7.214 1.00 95.88 107 PRO A C 1
ATOM 825 O O . PRO A 1 107 ? 2.890 0.062 8.168 1.00 95.88 107 PRO A O 1
ATOM 828 N N . ALA A 1 108 ? 2.095 0.399 6.075 1.00 94.88 108 ALA A N 1
ATOM 829 C CA . ALA A 1 108 ? 1.747 -0.991 5.828 1.00 94.88 108 ALA A CA 1
ATOM 830 C C . ALA A 1 108 ? 3.002 -1.868 5.766 1.00 94.88 108 ALA A C 1
ATOM 832 O O . ALA A 1 108 ? 4.053 -1.437 5.288 1.00 94.88 108 ALA A O 1
ATOM 833 N N . ASP A 1 109 ? 2.864 -3.108 6.227 1.00 93.00 109 ASP A N 1
ATOM 834 C CA . ASP A 1 109 ? 3.960 -4.077 6.276 1.00 93.00 109 ASP A CA 1
ATOM 835 C C . ASP A 1 109 ? 4.423 -4.530 4.875 1.00 93.00 109 ASP A C 1
ATOM 837 O O . ASP A 1 109 ? 5.578 -4.913 4.707 1.00 93.00 109 ASP A O 1
ATOM 841 N N . ASP A 1 110 ? 3.548 -4.447 3.869 1.00 92.69 110 ASP A N 1
ATOM 842 C CA . ASP A 1 110 ? 3.800 -4.787 2.462 1.00 92.69 110 ASP A CA 1
ATOM 843 C C . ASP A 1 110 ? 4.092 -3.566 1.572 1.00 92.69 110 ASP A C 1
ATOM 845 O O . ASP A 1 110 ? 4.727 -3.689 0.523 1.00 92.69 110 ASP A O 1
ATOM 849 N N . ASN A 1 111 ? 3.624 -2.382 1.976 1.00 93.94 111 ASN A N 1
ATOM 850 C CA . ASN A 1 111 ? 3.760 -1.141 1.227 1.00 93.94 111 ASN A CA 1
ATOM 851 C C . ASN A 1 111 ? 3.831 0.086 2.160 1.00 93.94 111 ASN A C 1
ATOM 853 O O . ASN A 1 111 ? 2.812 0.738 2.414 1.00 93.94 111 ASN A O 1
ATOM 857 N N . PRO A 1 112 ? 5.030 0.490 2.613 1.00 94.44 112 PRO A N 1
ATOM 858 C CA . PRO A 1 112 ? 5.198 1.603 3.541 1.00 94.44 112 PRO A CA 1
ATOM 859 C C . PRO A 1 112 ? 4.811 2.970 2.954 1.00 94.44 112 PRO A C 1
ATOM 861 O O . PRO A 1 112 ? 4.723 3.942 3.701 1.00 94.44 112 PRO A O 1
ATOM 864 N N . ARG A 1 113 ? 4.538 3.070 1.642 1.00 93.62 113 ARG A N 1
ATOM 865 C CA . ARG A 1 113 ? 3.992 4.288 1.014 1.00 93.62 113 ARG A CA 1
ATOM 866 C C . ARG A 1 113 ? 2.568 4.579 1.489 1.00 93.62 113 ARG A C 1
ATOM 868 O O . ARG A 1 113 ? 2.125 5.726 1.454 1.00 93.62 113 ARG A O 1
ATOM 875 N N . ASN A 1 114 ? 1.843 3.542 1.901 1.00 94.75 114 ASN A N 1
ATOM 876 C CA . ASN A 1 114 ? 0.468 3.634 2.355 1.00 94.75 114 ASN A CA 1
ATOM 877 C C . ASN A 1 114 ? 0.411 3.432 3.872 1.00 94.75 114 ASN A C 1
ATOM 879 O O . ASN A 1 114 ? 0.936 2.464 4.415 1.00 94.75 114 ASN A O 1
ATOM 883 N N . THR A 1 115 ? -0.283 4.330 4.568 1.00 96.38 115 THR A N 1
ATOM 884 C CA . THR A 1 115 ? -0.720 4.075 5.945 1.00 96.38 115 THR A CA 1
ATOM 885 C C . THR A 1 115 ? -1.913 3.123 5.921 1.00 96.38 115 THR A C 1
ATOM 887 O O . THR A 1 115 ? -2.913 3.411 5.253 1.00 96.38 115 THR A O 1
ATOM 890 N N . THR A 1 116 ? -1.810 2.025 6.664 1.00 94.62 116 THR A N 1
ATOM 891 C CA . THR A 1 116 ? -2.847 1.003 6.839 1.00 94.62 116 THR A CA 1
ATOM 892 C C . THR A 1 116 ? -3.356 1.010 8.273 1.00 94.62 116 THR A C 1
ATOM 894 O O . THR A 1 116 ? -2.651 1.387 9.212 1.00 94.62 116 THR A O 1
ATOM 897 N N . ILE A 1 117 ? -4.615 0.608 8.424 1.00 95.31 117 ILE A N 1
ATOM 898 C CA . ILE A 1 117 ? -5.267 0.449 9.714 1.00 95.31 117 ILE A CA 1
ATOM 899 C C . ILE A 1 117 ? -4.980 -0.940 10.279 1.00 95.31 117 ILE A C 1
ATOM 901 O O . ILE A 1 117 ? -5.215 -1.950 9.621 1.00 95.31 117 ILE A O 1
ATOM 905 N N . TYR A 1 118 ? -4.538 -0.974 11.526 1.00 94.50 118 TYR A N 1
ATOM 906 C CA . TYR A 1 118 ? -4.403 -2.153 12.363 1.00 94.50 118 TYR A CA 1
ATOM 907 C C . TYR A 1 118 ? -5.416 -2.069 13.493 1.00 94.50 118 TYR A C 1
ATOM 909 O O . TYR A 1 118 ? -5.735 -0.986 13.983 1.00 94.50 118 TYR A O 1
ATOM 917 N N . ILE A 1 119 ? -5.921 -3.215 13.921 1.00 93.12 119 ILE A N 1
ATOM 918 C CA . ILE A 1 119 ? -6.891 -3.292 15.007 1.00 93.12 119 ILE A CA 1
ATOM 919 C C . ILE A 1 119 ? -6.444 -4.292 16.056 1.00 93.12 119 ILE A C 1
ATOM 921 O O . ILE A 1 119 ? -5.905 -5.354 15.738 1.00 93.12 119 ILE A O 1
ATOM 925 N N . GLN A 1 120 ? -6.674 -3.942 17.315 1.00 92.38 120 GLN A N 1
ATOM 926 C CA . GLN A 1 120 ? -6.418 -4.832 18.432 1.00 92.38 120 GLN A CA 1
ATOM 927 C C . GLN A 1 120 ? -7.437 -5.970 18.458 1.00 92.38 120 GLN A C 1
ATOM 929 O O . GLN A 1 120 ? -8.646 -5.759 18.554 1.00 92.38 120 GLN A O 1
ATOM 934 N N . VAL A 1 121 ? -6.927 -7.193 18.423 1.00 87.44 121 VAL A N 1
ATOM 935 C CA . VAL A 1 121 ? -7.682 -8.424 18.629 1.00 87.44 121 VAL A CA 1
ATOM 936 C C . VAL A 1 121 ? -7.258 -9.003 19.981 1.00 87.44 121 VAL A C 1
ATOM 938 O O . VAL A 1 121 ? -6.055 -9.114 20.240 1.00 87.44 121 VAL A O 1
ATOM 941 N N . PRO A 1 122 ? -8.202 -9.340 20.877 1.00 83.19 122 PRO A N 1
ATOM 942 C CA . PRO A 1 122 ? -7.859 -9.970 22.145 1.00 83.19 122 PRO A CA 1
ATOM 943 C C . PRO A 1 122 ? -7.246 -11.349 21.887 1.00 83.19 122 PRO A C 1
ATOM 945 O O . PRO A 1 122 ? -7.800 -12.156 21.139 1.00 83.19 122 PRO A O 1
ATOM 948 N N . GLY A 1 123 ? -6.093 -11.611 22.502 1.00 78.00 123 GLY A N 1
ATOM 949 C CA . GLY A 1 123 ? -5.470 -12.929 22.488 1.00 78.00 123 GLY A CA 1
ATOM 950 C C . GLY A 1 123 ? -6.190 -13.917 23.410 1.00 78.00 123 GLY A C 1
ATOM 951 O O . GLY A 1 123 ? -7.208 -13.603 24.032 1.00 78.00 123 GLY A O 1
ATOM 952 N N . ALA A 1 124 ? -5.630 -15.122 23.543 1.00 75.81 124 ALA A N 1
ATOM 953 C CA . ALA A 1 124 ? -6.069 -16.061 24.574 1.00 75.81 124 ALA A CA 1
ATOM 954 C C . ALA A 1 124 ? -6.004 -15.409 25.970 1.00 75.81 124 ALA A C 1
ATOM 956 O O . ALA A 1 124 ? -5.265 -14.445 26.190 1.00 75.81 124 ALA A O 1
ATOM 957 N N . ALA A 1 125 ? -6.792 -15.919 26.920 1.00 71.94 125 ALA A N 1
ATOM 958 C CA . ALA A 1 125 ? -6.872 -15.354 28.265 1.00 71.94 125 ALA A CA 1
ATOM 959 C C . ALA A 1 125 ? -5.466 -15.181 28.881 1.00 71.94 125 ALA A C 1
ATOM 961 O O . ALA A 1 125 ? -4.755 -16.158 29.106 1.00 71.94 125 ALA A O 1
ATOM 962 N N . GLY A 1 126 ? -5.069 -13.928 29.135 1.00 69.56 126 GLY A N 1
ATOM 963 C CA . GLY A 1 126 ? -3.755 -13.568 29.685 1.00 69.56 126 GLY A CA 1
ATOM 964 C C . GLY A 1 126 ? -2.667 -13.205 28.661 1.00 69.56 126 GLY A C 1
ATOM 965 O O . GLY A 1 126 ? -1.587 -12.795 29.072 1.00 69.56 126 GLY A O 1
ATOM 966 N N . SER A 1 127 ? -2.928 -13.300 27.352 1.00 74.06 127 SER A N 1
ATOM 967 C CA . SER A 1 127 ? -1.946 -13.030 26.283 1.00 74.06 127 SER A CA 1
ATOM 968 C C . SER A 1 127 ? -1.909 -11.575 25.787 1.00 74.06 127 SER A C 1
ATOM 970 O O . SER A 1 127 ? -1.122 -11.255 24.901 1.00 74.06 127 SER A O 1
ATOM 972 N N . GLY A 1 128 ? -2.739 -10.685 26.341 1.00 83.50 128 GLY A N 1
ATOM 973 C CA . GLY A 1 128 ? -2.842 -9.291 25.893 1.00 83.50 128 GLY A CA 1
ATOM 974 C C . GLY A 1 128 ? -3.578 -9.145 24.556 1.00 83.50 128 GLY A C 1
ATOM 975 O O . GLY A 1 128 ? -4.504 -9.903 24.265 1.00 83.50 128 GLY A O 1
ATOM 976 N N . TYR A 1 129 ? -3.181 -8.152 23.759 1.00 84.81 129 TYR A N 1
ATOM 977 C CA . TYR A 1 129 ? -3.752 -7.873 22.438 1.00 84.81 129 TYR A CA 1
ATOM 978 C C . TYR A 1 129 ? -2.729 -8.139 21.337 1.00 84.81 129 TYR A C 1
ATOM 980 O O . TYR A 1 129 ? -1.536 -7.899 21.516 1.00 84.81 129 TYR A O 1
ATOM 988 N N . THR A 1 130 ? -3.207 -8.584 20.180 1.00 88.94 130 THR A N 1
ATOM 989 C CA . THR A 1 130 ? -2.427 -8.649 18.940 1.00 88.94 130 THR A CA 1
ATOM 990 C C . THR A 1 130 ? -3.009 -7.662 17.942 1.00 88.94 130 THR A C 1
ATOM 992 O O . THR A 1 130 ? -4.226 -7.571 17.803 1.00 88.94 130 THR A O 1
ATOM 995 N N . GLU A 1 131 ? -2.158 -6.909 17.253 1.00 90.12 131 GLU A N 1
ATOM 996 C CA . GLU A 1 131 ? -2.598 -6.023 16.179 1.00 90.12 131 GLU A CA 1
ATOM 997 C C . GLU A 1 131 ? -2.640 -6.779 14.854 1.00 90.12 131 GLU A C 1
ATOM 999 O O . GLU A 1 131 ? -1.658 -7.402 14.454 1.00 90.12 131 GLU A O 1
ATOM 1004 N N . VAL A 1 132 ? -3.778 -6.712 14.168 1.00 90.19 132 VAL A N 1
ATOM 1005 C CA . VAL A 1 132 ? -3.976 -7.355 12.865 1.00 90.19 132 VAL A CA 1
ATOM 1006 C C . VAL A 1 132 ? -4.271 -6.276 11.821 1.00 90.19 132 VAL A C 1
ATOM 1008 O O . VAL A 1 132 ? -5.105 -5.406 12.091 1.00 90.19 132 VAL A O 1
ATOM 1011 N N . PRO A 1 133 ? -3.610 -6.289 10.646 1.00 92.44 133 PRO A N 1
ATOM 1012 C CA . PRO A 1 133 ? -3.917 -5.345 9.580 1.00 92.44 133 PRO A CA 1
ATOM 1013 C C . PRO A 1 133 ? -5.329 -5.582 9.046 1.00 92.44 133 PRO A C 1
ATOM 1015 O O . PRO A 1 133 ? -5.749 -6.714 8.796 1.00 92.44 133 PRO A O 1
ATOM 1018 N N . MET A 1 134 ? -6.057 -4.497 8.814 1.00 91.38 134 MET A N 1
ATOM 1019 C CA . MET A 1 134 ? -7.336 -4.521 8.124 1.00 91.38 134 MET A CA 1
ATOM 1020 C C . MET A 1 134 ? -7.122 -4.228 6.645 1.00 91.38 134 MET A C 1
ATOM 1022 O O . MET A 1 134 ? -6.522 -3.221 6.272 1.00 91.38 134 MET A O 1
ATOM 1026 N N . SER A 1 135 ? -7.673 -5.079 5.778 1.00 88.81 135 SER A N 1
ATOM 1027 C CA . SER A 1 135 ? -7.712 -4.766 4.351 1.00 88.81 135 SER A CA 1
ATOM 1028 C C . SER A 1 135 ? -8.571 -3.523 4.127 1.00 88.81 135 SER A C 1
ATOM 1030 O O . SER A 1 135 ? -9.725 -3.483 4.558 1.00 88.81 135 SER A O 1
ATOM 1032 N N . GLU A 1 136 ? -8.061 -2.547 3.377 1.00 89.12 136 GLU A N 1
ATOM 1033 C CA . GLU A 1 136 ? -8.799 -1.328 3.015 1.00 89.12 136 GLU A CA 1
ATOM 1034 C C . GLU A 1 136 ? -10.152 -1.620 2.360 1.00 89.12 136 GLU A C 1
ATOM 1036 O O . GLU A 1 136 ? -11.101 -0.851 2.481 1.00 89.12 136 GLU A O 1
ATOM 1041 N N . SER A 1 137 ? -10.266 -2.753 1.664 1.00 87.75 137 SER A N 1
ATOM 1042 C CA . SER A 1 137 ? -11.520 -3.184 1.048 1.00 87.75 137 SER A CA 1
ATOM 1043 C C . SER A 1 137 ? -12.619 -3.483 2.074 1.00 87.75 137 SER A C 1
ATOM 1045 O O . SER A 1 137 ? -13.793 -3.346 1.739 1.00 87.75 137 SER A O 1
ATOM 1047 N N . THR A 1 138 ? -12.259 -3.844 3.308 1.00 90.44 138 THR A N 1
ATOM 1048 C CA . THR A 1 138 ? -13.198 -4.146 4.402 1.00 90.44 138 THR A CA 1
ATOM 1049 C C . THR A 1 138 ? -13.648 -2.902 5.159 1.00 90.44 138 THR A C 1
ATOM 1051 O O . THR A 1 138 ? -14.705 -2.926 5.784 1.00 90.44 138 THR A O 1
ATOM 1054 N N . ILE A 1 139 ? -12.890 -1.807 5.077 1.00 91.94 139 ILE A N 1
ATOM 1055 C CA . ILE A 1 139 ? -13.227 -0.538 5.721 1.00 91.94 139 ILE A CA 1
ATOM 1056 C C . ILE A 1 139 ? -14.135 0.240 4.772 1.00 91.94 139 ILE A C 1
ATOM 1058 O O . ILE A 1 139 ? -13.717 0.697 3.707 1.00 91.94 139 ILE A O 1
ATOM 1062 N N . LYS A 1 140 ? -15.409 0.350 5.144 1.00 89.81 140 LYS A N 1
ATOM 1063 C CA . LYS A 1 140 ? -16.449 1.014 4.356 1.00 89.81 140 LYS A CA 1
ATOM 1064 C C . LYS A 1 140 ? -17.043 2.181 5.134 1.00 89.81 140 LYS A C 1
ATOM 1066 O O . LYS A 1 140 ? -16.900 2.262 6.350 1.00 89.81 140 LYS A O 1
ATOM 1071 N N . GLY A 1 141 ? -17.720 3.057 4.395 1.00 91.81 141 GLY A N 1
ATOM 1072 C CA . GLY A 1 141 ? -18.470 4.185 4.937 1.00 91.81 141 GLY A CA 1
ATOM 1073 C C . GLY A 1 141 ? -17.620 5.229 5.658 1.00 91.81 141 GLY A C 1
ATOM 1074 O O . GLY A 1 141 ? -16.412 5.078 5.853 1.00 91.81 141 GLY A O 1
ATOM 1075 N N . GLY A 1 142 ? -18.288 6.325 6.005 1.00 95.69 142 GLY A N 1
ATOM 1076 C CA . GLY A 1 142 ? -17.670 7.488 6.625 1.00 95.69 142 GLY A CA 1
ATOM 1077 C C . GLY A 1 142 ? -16.521 8.108 5.822 1.00 95.69 142 GLY A C 1
ATOM 1078 O O . GLY A 1 142 ? -16.226 7.739 4.680 1.00 95.69 142 GLY A O 1
ATOM 1079 N N . ALA A 1 143 ? -15.860 9.080 6.442 1.00 97.12 143 ALA A N 1
ATOM 1080 C CA . ALA A 1 143 ? -14.703 9.754 5.866 1.00 97.12 143 ALA A CA 1
ATOM 1081 C C . ALA A 1 143 ? -13.524 8.792 5.620 1.00 97.12 143 ALA A C 1
ATOM 1083 O O . ALA A 1 143 ? -12.876 8.876 4.577 1.00 97.12 143 ALA A O 1
ATOM 1084 N N . LEU A 1 144 ? -13.271 7.846 6.536 1.00 96.75 144 LEU A N 1
ATOM 1085 C CA . LEU A 1 144 ? -12.154 6.906 6.422 1.00 96.75 144 LEU A CA 1
ATOM 1086 C C . LEU A 1 144 ? -12.324 5.967 5.224 1.00 96.75 144 LEU A C 1
ATOM 1088 O O . LEU A 1 144 ? -11.417 5.855 4.401 1.00 96.75 144 LEU A O 1
ATOM 1092 N N . GLY A 1 145 ? -13.491 5.329 5.085 1.00 95.75 145 GLY A N 1
ATOM 1093 C CA . GLY A 1 145 ? -13.773 4.457 3.944 1.00 95.75 145 GLY A CA 1
ATOM 1094 C C . GLY A 1 145 ? -13.723 5.215 2.615 1.00 95.75 145 GLY A C 1
ATOM 1095 O O . GLY A 1 145 ? -13.207 4.690 1.628 1.00 95.75 145 GLY A O 1
ATOM 1096 N N . GLY A 1 146 ? -14.185 6.472 2.600 1.00 96.19 146 GLY A N 1
ATOM 1097 C CA . GLY A 1 146 ? -14.076 7.367 1.447 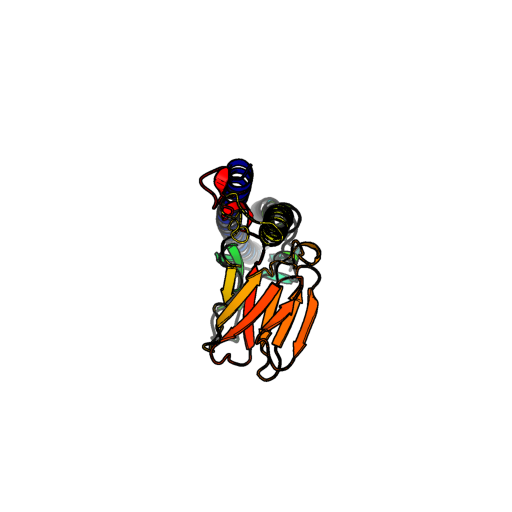1.00 96.19 146 GLY A CA 1
ATOM 1098 C C . GLY A 1 146 ? -12.626 7.610 1.021 1.00 96.19 146 GLY A C 1
ATOM 1099 O O . GLY A 1 146 ? -12.285 7.381 -0.140 1.00 96.19 146 GLY A O 1
ATOM 1100 N N . LEU A 1 147 ? -11.752 7.988 1.956 1.00 96.56 147 LEU A N 1
ATOM 1101 C CA . LEU A 1 147 ? -10.329 8.223 1.683 1.00 96.56 147 LEU A CA 1
ATOM 1102 C C . LEU A 1 147 ? -9.611 6.977 1.159 1.00 96.56 147 LEU A C 1
ATOM 1104 O O . LEU A 1 147 ? -8.887 7.059 0.166 1.00 96.56 147 LEU A O 1
ATOM 1108 N N . LEU A 1 148 ? -9.844 5.824 1.790 1.00 95.75 148 LEU A N 1
ATOM 1109 C CA . LEU A 1 148 ? -9.247 4.553 1.371 1.00 95.75 148 LEU A CA 1
ATOM 1110 C C . LEU A 1 148 ? -9.758 4.118 -0.011 1.00 95.75 148 LEU A C 1
ATOM 1112 O O . LEU A 1 148 ? -8.984 3.658 -0.849 1.00 95.75 148 LEU A O 1
ATOM 1116 N N . SER A 1 149 ? -11.050 4.320 -0.299 1.00 94.88 149 SER A N 1
ATOM 1117 C CA . SER A 1 149 ? -11.594 4.055 -1.637 1.00 94.88 149 SER A CA 1
ATOM 1118 C C . SER A 1 149 ? -10.994 4.971 -2.702 1.00 94.88 149 SER A C 1
ATOM 1120 O O . SER A 1 149 ? -10.580 4.483 -3.745 1.00 94.88 149 SER A O 1
ATOM 1122 N N . TYR A 1 150 ? -10.844 6.270 -2.425 1.00 96.00 150 TYR A N 1
ATOM 1123 C CA . TYR A 1 150 ? -10.220 7.207 -3.357 1.00 96.00 150 TYR A CA 1
ATOM 1124 C C . TYR A 1 150 ? -8.751 6.857 -3.630 1.00 96.00 150 TYR A C 1
ATOM 1126 O O . TYR A 1 150 ? -8.314 6.902 -4.783 1.00 96.00 150 TYR A O 1
ATOM 1134 N N . ARG A 1 151 ? -7.997 6.471 -2.589 1.00 95.56 151 ARG A N 1
ATOM 1135 C CA . ARG A 1 151 ? -6.614 6.003 -2.738 1.00 95.56 151 ARG A CA 1
ATOM 1136 C C . ARG A 1 151 ? -6.538 4.815 -3.697 1.00 95.56 151 ARG A C 1
ATOM 1138 O O . ARG A 1 151 ? -5.847 4.903 -4.707 1.00 95.56 151 ARG A O 1
ATOM 1145 N N . ARG A 1 152 ? -7.292 3.754 -3.403 1.00 91.94 152 ARG A N 1
ATOM 1146 C CA . ARG A 1 152 ? -7.277 2.498 -4.165 1.00 91.94 152 ARG A CA 1
ATOM 1147 C C . ARG A 1 152 ? -7.817 2.658 -5.587 1.00 91.94 152 ARG A C 1
ATOM 1149 O O . ARG A 1 152 ? -7.180 2.222 -6.539 1.00 91.94 152 ARG A O 1
ATOM 1156 N N . ASP A 1 153 ? -9.002 3.246 -5.721 1.00 90.75 153 ASP A N 1
ATOM 1157 C CA . ASP A 1 153 ? -9.786 3.185 -6.959 1.00 90.75 153 ASP A CA 1
ATOM 1158 C C . ASP A 1 153 ? -9.398 4.296 -7.948 1.00 90.75 153 ASP A C 1
ATOM 1160 O O . ASP A 1 153 ? -9.562 4.126 -9.155 1.00 90.75 153 ASP A O 1
ATOM 1164 N N . SER A 1 154 ? -8.851 5.414 -7.455 1.00 94.06 154 SER A N 1
ATOM 1165 C CA . SER A 1 154 ? -8.509 6.574 -8.288 1.00 94.06 154 SER A CA 1
ATOM 1166 C C . SER A 1 154 ? -7.018 6.892 -8.269 1.00 94.06 154 SER A C 1
ATOM 1168 O O . SER A 1 154 ? -6.381 6.905 -9.324 1.00 94.06 154 SER A O 1
ATOM 1170 N N . LEU A 1 155 ? -6.439 7.168 -7.097 1.00 96.06 155 LEU A N 1
ATOM 1171 C CA . LEU A 1 155 ? -5.066 7.678 -6.999 1.00 96.06 155 LEU A CA 1
ATOM 1172 C C . LEU A 1 155 ? -4.038 6.644 -7.465 1.00 96.06 155 LEU A C 1
ATOM 1174 O O . LEU A 1 155 ? -3.188 6.957 -8.301 1.00 96.06 155 LEU A O 1
ATOM 1178 N N . ASP A 1 156 ? -4.128 5.416 -6.953 1.00 94.69 156 ASP A N 1
ATOM 1179 C CA . ASP A 1 156 ? -3.165 4.361 -7.254 1.00 94.69 156 ASP A CA 1
ATOM 1180 C C . ASP A 1 156 ? -3.203 3.983 -8.735 1.00 94.69 156 ASP A C 1
ATOM 1182 O O . ASP A 1 156 ? -2.140 3.905 -9.357 1.00 94.69 156 ASP A O 1
ATOM 1186 N N . GLY A 1 157 ? -4.403 3.830 -9.305 1.00 95.06 157 GLY A N 1
ATOM 1187 C CA . GLY A 1 157 ? -4.599 3.553 -10.729 1.00 95.06 157 GLY A CA 1
ATOM 1188 C C . GLY A 1 157 ? -4.097 4.685 -11.630 1.00 95.06 157 GLY A C 1
ATOM 1189 O O . GLY A 1 157 ? -3.378 4.430 -12.594 1.00 95.06 157 GLY A O 1
ATOM 1190 N N . THR A 1 158 ? -4.387 5.944 -11.283 1.00 97.31 158 THR A N 1
ATOM 1191 C CA . THR A 1 158 ? -3.919 7.113 -12.053 1.00 97.31 158 THR A CA 1
ATOM 1192 C C . THR A 1 158 ? -2.395 7.191 -12.074 1.00 97.31 158 THR A C 1
ATOM 1194 O O . THR A 1 158 ? -1.796 7.430 -13.124 1.00 97.31 158 THR A O 1
ATOM 1197 N N . GLN A 1 159 ? -1.746 6.963 -10.929 1.00 97.31 159 GLN A N 1
ATOM 1198 C CA . GLN A 1 159 ? -0.288 6.989 -10.854 1.00 97.31 159 GLN A CA 1
ATOM 1199 C C . GLN A 1 159 ? 0.343 5.865 -11.684 1.00 97.31 159 GLN A C 1
ATOM 1201 O O . GLN A 1 159 ? 1.317 6.104 -12.396 1.00 97.31 159 GLN A O 1
ATOM 1206 N N . LEU A 1 160 ? -0.230 4.659 -11.640 1.00 97.38 160 LEU A N 1
ATOM 1207 C CA . LEU A 1 160 ? 0.237 3.536 -12.450 1.00 97.38 160 LEU A CA 1
ATOM 1208 C C . LEU A 1 160 ? 0.097 3.809 -13.950 1.00 97.38 160 LEU A C 1
ATOM 1210 O O . LEU A 1 160 ? 1.032 3.542 -14.700 1.00 97.38 160 LEU A O 1
ATOM 1214 N N . GLN A 1 161 ? -1.025 4.383 -14.388 1.00 97.56 161 GLN A N 1
ATOM 1215 C CA . GLN A 1 161 ? -1.253 4.739 -15.793 1.00 97.56 161 GLN A CA 1
ATOM 1216 C C . GLN A 1 161 ? -0.292 5.829 -16.277 1.00 97.56 161 GLN A C 1
ATOM 1218 O O . GLN A 1 161 ? 0.288 5.709 -17.356 1.00 97.56 161 GLN A O 1
ATOM 1223 N N . LEU A 1 162 ? -0.070 6.871 -15.468 1.00 97.69 162 LEU A N 1
ATOM 1224 C CA . LEU A 1 162 ? 0.912 7.915 -15.769 1.00 97.69 162 LEU A CA 1
ATOM 1225 C C . LEU A 1 162 ? 2.322 7.324 -15.901 1.00 97.69 162 LEU A C 1
ATOM 1227 O O . LEU A 1 162 ? 3.058 7.646 -16.836 1.00 97.69 162 LEU A O 1
ATOM 1231 N N . GLY A 1 163 ? 2.679 6.444 -14.969 1.00 97.62 163 GLY A N 1
ATOM 1232 C CA . GLY A 1 163 ? 3.930 5.708 -14.963 1.00 97.62 163 GLY A CA 1
ATOM 1233 C C . GLY A 1 163 ? 4.119 4.830 -16.196 1.00 97.62 163 GLY A C 1
ATOM 1234 O O . GLY A 1 163 ? 5.164 4.889 -16.841 1.00 97.62 163 GLY A O 1
ATOM 1235 N N . GLN A 1 164 ? 3.095 4.054 -16.558 1.00 97.56 164 GLN A N 1
ATOM 1236 C CA . GLN A 1 164 ? 3.093 3.189 -17.737 1.00 97.56 164 GLN A CA 1
ATOM 1237 C C . GLN A 1 164 ? 3.264 4.009 -19.018 1.00 97.56 164 GLN A C 1
ATOM 1239 O O . GLN A 1 164 ? 4.050 3.627 -19.881 1.00 97.56 164 GLN A O 1
ATOM 1244 N N . LEU A 1 165 ? 2.582 5.153 -19.129 1.00 97.25 165 LEU A N 1
ATOM 1245 C CA . LEU A 1 165 ? 2.725 6.055 -20.270 1.00 97.25 165 LEU A CA 1
ATOM 1246 C C . LEU A 1 165 ? 4.158 6.593 -20.383 1.00 97.25 165 LEU A C 1
ATOM 1248 O O . LEU A 1 165 ? 4.741 6.558 -21.467 1.00 97.25 165 LEU A O 1
ATOM 1252 N N . ALA A 1 166 ? 4.736 7.061 -19.272 1.00 97.56 166 ALA A N 1
ATOM 1253 C CA . ALA A 1 166 ? 6.111 7.555 -19.240 1.00 97.56 166 ALA A CA 1
ATOM 1254 C C . ALA A 1 166 ? 7.121 6.456 -19.613 1.00 97.56 166 ALA A C 1
ATOM 1256 O O . ALA A 1 166 ? 7.999 6.681 -20.448 1.00 97.56 166 ALA A O 1
ATOM 1257 N N . ALA A 1 167 ? 6.964 5.260 -19.036 1.00 97.62 167 ALA A N 1
ATOM 1258 C CA . ALA A 1 167 ? 7.805 4.103 -19.317 1.00 97.62 167 ALA A CA 1
ATOM 1259 C C . ALA A 1 167 ? 7.690 3.648 -20.776 1.00 97.62 167 ALA A C 1
ATOM 1261 O O . ALA A 1 167 ? 8.703 3.528 -21.460 1.00 97.62 167 ALA A O 1
ATOM 1262 N N . GLY A 1 168 ? 6.470 3.465 -21.280 1.00 96.75 168 GLY A N 1
ATOM 1263 C CA . GLY A 1 168 ? 6.217 3.046 -22.657 1.00 96.75 168 GLY A CA 1
ATOM 1264 C C . GLY A 1 168 ? 6.779 4.032 -23.681 1.00 96.75 168 GLY A C 1
ATOM 1265 O O . GLY A 1 168 ? 7.442 3.613 -24.628 1.00 96.75 168 GLY A O 1
ATOM 1266 N N . LEU A 1 169 ? 6.595 5.339 -23.461 1.00 96.00 169 LEU A N 1
ATOM 1267 C CA . LEU A 1 169 ? 7.161 6.384 -24.317 1.00 96.00 169 LEU A CA 1
ATOM 1268 C C . LEU A 1 169 ? 8.693 6.320 -24.357 1.00 96.00 169 LEU A C 1
ATOM 1270 O O . LEU A 1 169 ? 9.289 6.324 -25.435 1.00 96.00 169 LEU A O 1
ATOM 1274 N N . ALA A 1 170 ? 9.329 6.265 -23.188 1.00 96.94 170 ALA A N 1
ATOM 1275 C CA . ALA A 1 170 ? 10.781 6.235 -23.089 1.00 96.94 170 ALA A CA 1
ATOM 1276 C C . ALA A 1 170 ? 11.369 4.964 -23.710 1.00 96.94 170 ALA A C 1
ATOM 1278 O O . ALA A 1 170 ? 12.338 5.056 -24.460 1.00 96.94 170 ALA A O 1
ATOM 1279 N N . LEU A 1 171 ? 10.773 3.796 -23.455 1.00 96.81 171 LEU A N 1
ATOM 1280 C CA . LEU A 1 171 ? 11.205 2.535 -24.057 1.00 96.81 171 LEU A CA 1
ATOM 1281 C C . LEU A 1 171 ? 11.050 2.559 -25.580 1.00 96.81 171 LEU A C 1
ATOM 1283 O O . LEU A 1 171 ? 12.008 2.242 -26.276 1.00 96.81 171 LEU A O 1
ATOM 1287 N N . ALA A 1 172 ? 9.906 3.010 -26.104 1.00 96.25 172 ALA A N 1
ATOM 1288 C CA . ALA A 1 172 ? 9.668 3.077 -27.546 1.00 96.25 172 ALA A CA 1
ATOM 1289 C C . ALA A 1 172 ? 10.657 4.016 -28.258 1.00 96.25 172 ALA A C 1
ATOM 1291 O O . ALA A 1 172 ? 11.230 3.653 -29.287 1.00 96.25 172 ALA A O 1
ATOM 1292 N N . ILE A 1 173 ? 10.910 5.204 -27.695 1.00 95.50 173 ILE A N 1
ATOM 1293 C CA . ILE A 1 173 ? 11.880 6.150 -28.265 1.00 95.50 173 ILE A CA 1
ATOM 1294 C C . ILE A 1 173 ? 13.303 5.593 -28.165 1.00 95.50 173 ILE A C 1
ATOM 1296 O O . ILE A 1 173 ? 14.055 5.659 -29.135 1.00 95.50 173 ILE A O 1
ATOM 1300 N N . ASN A 1 174 ? 13.671 4.994 -27.031 1.00 95.38 174 ASN A N 1
ATOM 1301 C CA . ASN A 1 174 ? 14.982 4.372 -26.859 1.00 95.38 174 ASN A CA 1
ATOM 1302 C C . ASN A 1 174 ? 15.191 3.193 -27.819 1.00 95.38 174 ASN A C 1
ATOM 1304 O O . ASN A 1 174 ? 16.29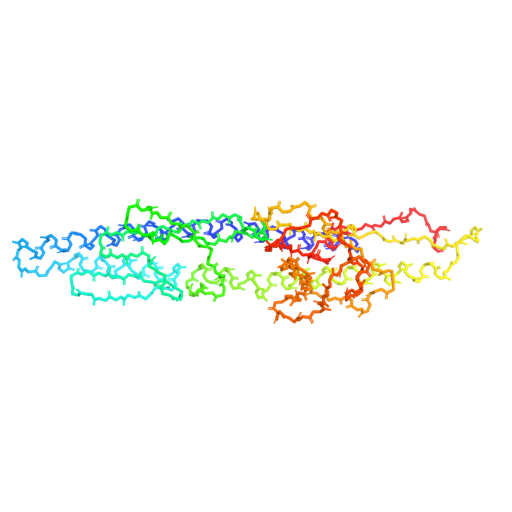8 3.000 -28.321 1.00 95.38 174 ASN A O 1
ATOM 1308 N N . GLN A 1 175 ? 14.147 2.404 -28.079 1.00 94.94 175 GLN A N 1
ATOM 1309 C CA . GLN A 1 175 ? 14.193 1.287 -29.015 1.00 94.94 175 GLN A CA 1
ATOM 1310 C C . GLN A 1 175 ? 14.407 1.787 -30.445 1.00 94.94 175 GLN A C 1
ATOM 1312 O O . GLN A 1 175 ? 15.278 1.265 -31.137 1.00 94.94 175 GLN A O 1
ATOM 1317 N N . ALA A 1 176 ? 13.674 2.825 -30.861 1.00 93.44 176 ALA A N 1
ATOM 1318 C CA . ALA A 1 176 ? 13.855 3.456 -32.166 1.00 93.44 176 ALA A CA 1
ATOM 1319 C C . ALA A 1 176 ? 15.265 4.050 -32.325 1.00 93.44 176 ALA A C 1
ATOM 1321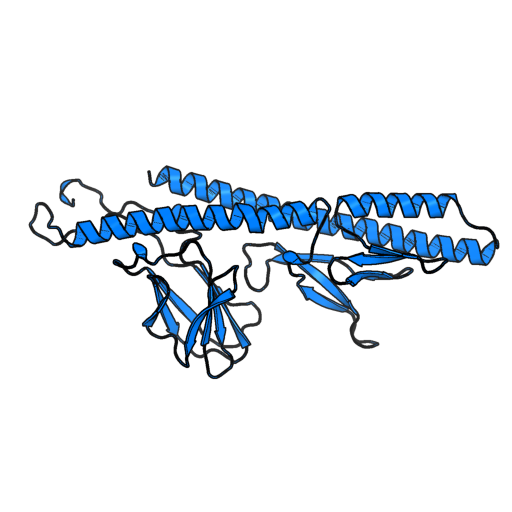 O O . ALA A 1 176 ? 15.917 3.823 -33.340 1.00 93.44 176 ALA A O 1
ATOM 1322 N N . GLN A 1 177 ? 15.777 4.734 -31.298 1.00 92.12 177 GLN A N 1
ATOM 1323 C CA . GLN A 1 177 ? 17.137 5.283 -31.290 1.00 92.12 177 GLN A CA 1
ATOM 1324 C C . GLN A 1 177 ? 18.207 4.201 -31.473 1.00 92.12 177 GLN A C 1
ATOM 1326 O O . GLN A 1 177 ? 19.098 4.353 -32.302 1.00 92.12 177 GLN A O 1
ATOM 1331 N N . ARG A 1 178 ? 18.091 3.055 -30.787 1.00 92.19 178 ARG A N 1
ATOM 1332 C CA . ARG A 1 178 ? 19.048 1.945 -30.962 1.00 92.19 178 ARG A CA 1
ATOM 1333 C C . ARG A 1 178 ? 19.018 1.296 -32.349 1.00 92.19 178 ARG A C 1
ATOM 1335 O O . ARG A 1 178 ? 19.958 0.583 -32.686 1.00 92.19 178 ARG A O 1
ATOM 1342 N N . GLN A 1 179 ? 17.959 1.502 -33.132 1.00 91.75 179 GLN A N 1
ATOM 1343 C CA . GLN A 1 179 ? 17.886 1.043 -34.524 1.00 91.75 179 GLN A CA 1
ATOM 1344 C C . GLN A 1 179 ? 18.533 2.035 -35.506 1.00 91.75 179 GLN A C 1
ATOM 1346 O O . GLN A 1 179 ? 18.742 1.686 -36.667 1.00 91.75 179 GLN A O 1
ATOM 1351 N N . GLY A 1 180 ? 18.842 3.254 -35.054 1.00 91.38 180 GLY A N 1
ATOM 1352 C CA . GLY A 1 180 ? 19.501 4.295 -35.835 1.00 91.38 180 GLY A CA 1
ATOM 1353 C C . GLY A 1 180 ? 21.010 4.388 -35.597 1.00 91.38 180 GLY A C 1
ATOM 1354 O O . GLY A 1 180 ? 21.603 3.654 -34.798 1.00 91.38 180 GLY A O 1
ATOM 1355 N N . VAL A 1 181 ? 21.622 5.335 -36.306 1.00 91.31 181 VAL A N 1
ATOM 1356 C CA . VAL A 1 181 ? 23.016 5.753 -36.128 1.00 91.31 181 VAL A CA 1
ATOM 1357 C C . VAL A 1 181 ? 23.078 7.267 -35.963 1.00 91.31 181 VAL A C 1
ATOM 1359 O O . VAL A 1 181 ? 22.299 7.976 -36.597 1.00 91.31 181 VAL A O 1
ATOM 1362 N N . ASP A 1 182 ? 23.991 7.743 -35.123 1.00 88.38 182 ASP A N 1
ATOM 1363 C CA . ASP A 1 182 ? 24.221 9.168 -34.889 1.00 88.38 182 ASP A CA 1
ATOM 1364 C C . ASP A 1 182 ? 25.016 9.828 -36.035 1.00 88.38 182 ASP A C 1
ATOM 1366 O O . ASP A 1 182 ? 25.434 9.177 -37.002 1.00 88.38 182 ASP A O 1
ATOM 1370 N N . MET A 1 183 ? 25.259 11.141 -35.932 1.00 85.75 183 MET A N 1
ATOM 1371 C CA . MET A 1 183 ? 26.001 11.896 -36.954 1.00 85.75 183 MET A CA 1
ATOM 1372 C C . MET A 1 183 ? 27.465 11.448 -37.113 1.00 85.75 183 MET A C 1
ATOM 1374 O O . MET A 1 183 ? 28.113 11.799 -38.102 1.00 85.75 183 MET A O 1
ATOM 1378 N N . GLN A 1 184 ? 28.001 10.680 -36.162 1.00 87.56 184 GLN A N 1
ATOM 1379 C CA . GLN A 1 184 ? 29.345 10.107 -36.190 1.00 87.56 184 GLN A CA 1
ATOM 1380 C C . GLN A 1 184 ? 29.344 8.637 -36.649 1.00 87.56 184 GLN A C 1
ATOM 1382 O O . GLN A 1 184 ? 30.411 8.026 -36.744 1.00 87.56 184 GLN A O 1
ATOM 1387 N N . GLY A 1 185 ? 28.175 8.081 -36.985 1.00 88.06 185 GLY A N 1
ATOM 1388 C CA . GLY A 1 185 ? 27.999 6.713 -37.466 1.00 88.06 185 GLY A CA 1
ATOM 1389 C C . GLY A 1 185 ? 27.991 5.650 -36.364 1.00 88.06 185 GLY A C 1
ATOM 1390 O O . GLY A 1 185 ? 28.076 4.461 -36.679 1.00 88.06 185 GLY A O 1
ATOM 1391 N N . ALA A 1 186 ? 27.907 6.036 -35.089 1.00 89.31 186 ALA A N 1
ATOM 1392 C CA . ALA A 1 186 ? 27.768 5.103 -33.976 1.00 89.31 186 ALA A CA 1
ATOM 1393 C C . ALA A 1 186 ? 26.291 4.766 -33.721 1.00 89.31 186 ALA A C 1
ATOM 1395 O O . ALA A 1 186 ? 25.399 5.539 -34.048 1.00 89.31 186 ALA A O 1
ATOM 1396 N N . THR A 1 187 ? 26.012 3.600 -33.132 1.00 91.12 187 THR A N 1
ATOM 1397 C CA . THR A 1 187 ? 24.643 3.203 -32.762 1.00 91.12 187 THR A CA 1
ATOM 1398 C C . THR A 1 187 ? 24.012 4.211 -31.800 1.00 91.12 187 THR A C 1
ATOM 1400 O O . THR A 1 187 ? 24.644 4.601 -30.813 1.00 91.12 187 THR A O 1
ATOM 1403 N N . GLY A 1 188 ? 22.748 4.567 -32.052 1.00 88.56 188 GLY A N 1
ATOM 1404 C CA . GLY A 1 188 ? 22.015 5.532 -31.236 1.00 88.56 188 GLY A CA 1
ATOM 1405 C C . GLY A 1 188 ? 21.932 5.130 -29.759 1.00 88.56 188 GLY A C 1
ATOM 1406 O O . GLY A 1 188 ? 21.742 3.963 -29.393 1.00 88.56 188 GLY A O 1
ATOM 1407 N N . LYS A 1 189 ? 22.110 6.122 -28.885 1.00 91.25 189 LYS A N 1
ATOM 1408 C CA . LYS A 1 189 ? 22.081 5.957 -27.425 1.00 91.25 189 LYS A CA 1
ATOM 1409 C C . LYS A 1 189 ? 20.653 6.136 -26.892 1.00 91.25 189 LYS A C 1
ATOM 1411 O O . LYS A 1 189 ? 19.806 6.702 -27.576 1.00 91.25 189 LYS A O 1
ATOM 1416 N N . PRO A 1 190 ? 20.349 5.675 -25.664 1.00 92.31 190 PRO A N 1
ATOM 1417 C CA . PRO A 1 190 ? 19.055 5.954 -25.047 1.00 92.31 190 PRO A CA 1
ATOM 1418 C C . PRO A 1 190 ? 18.782 7.463 -24.984 1.00 92.31 190 PRO A C 1
ATOM 1420 O O . PRO A 1 190 ? 19.625 8.222 -24.509 1.00 92.31 190 PRO A O 1
ATOM 1423 N N . PHE A 1 191 ? 17.594 7.874 -25.424 1.00 93.56 191 PHE A N 1
ATOM 1424 C CA . PHE A 1 191 ? 17.099 9.244 -25.313 1.00 93.56 191 PHE A CA 1
ATOM 1425 C C . PHE A 1 191 ? 16.679 9.579 -23.878 1.00 93.56 191 PHE A C 1
ATOM 1427 O O . PHE A 1 191 ? 16.919 10.686 -23.392 1.00 93.56 191 PHE A O 1
ATOM 1434 N N . PHE A 1 192 ? 16.068 8.611 -23.191 1.00 96.06 192 PHE A N 1
ATOM 1435 C CA . PHE A 1 192 ? 15.535 8.751 -21.838 1.00 96.06 192 PHE A CA 1
ATOM 1436 C C . PHE A 1 192 ? 16.086 7.696 -20.875 1.00 96.06 192 PHE A C 1
ATOM 1438 O O . PHE A 1 192 ? 16.415 6.579 -21.281 1.00 96.06 192 PHE A O 1
ATOM 1445 N N . THR A 1 193 ? 16.082 8.011 -19.580 1.00 94.56 193 THR A N 1
ATOM 1446 C CA . THR A 1 193 ? 16.234 7.045 -18.479 1.00 94.56 193 THR A CA 1
ATOM 1447 C C . THR A 1 193 ? 14.962 7.025 -17.627 1.00 94.56 193 THR A C 1
ATOM 1449 O O . THR A 1 193 ? 14.281 8.041 -17.521 1.00 94.56 193 THR A O 1
ATOM 1452 N N . LEU A 1 194 ? 14.605 5.866 -17.059 1.00 89.62 194 LEU A N 1
ATOM 1453 C CA . LEU A 1 194 ? 13.333 5.645 -16.340 1.00 89.62 194 LEU A CA 1
ATOM 1454 C C . LEU A 1 194 ? 13.496 5.360 -14.838 1.00 89.62 194 LEU A C 1
ATOM 1456 O O . LEU A 1 194 ? 12.514 5.139 -14.132 1.00 89.62 194 LEU A O 1
ATOM 1460 N N . GLY A 1 195 ? 14.735 5.345 -14.341 1.00 87.81 195 GLY A N 1
ATOM 1461 C CA . GLY A 1 195 ? 15.054 4.704 -13.068 1.00 87.81 195 GLY A CA 1
ATOM 1462 C C . GLY A 1 195 ? 14.795 3.191 -13.103 1.00 87.81 195 GLY A C 1
ATOM 1463 O O . GLY A 1 195 ? 14.408 2.632 -14.127 1.00 87.81 195 GLY A O 1
ATOM 1464 N N . GLN A 1 196 ? 15.050 2.523 -11.979 1.00 90.69 196 GLN A N 1
ATOM 1465 C CA . GLN A 1 196 ? 14.726 1.104 -11.818 1.00 90.69 196 GLN A CA 1
ATOM 1466 C C . GLN A 1 196 ? 13.325 0.935 -11.204 1.00 90.69 196 GLN A C 1
ATOM 1468 O O . GLN A 1 196 ? 12.925 1.789 -10.391 1.00 90.69 196 GLN A O 1
ATOM 1473 N N . PRO A 1 197 ? 12.604 -0.147 -11.565 1.00 96.50 197 PRO A N 1
ATOM 1474 C CA . PRO A 1 197 ? 11.459 -0.653 -10.813 1.00 96.50 197 PRO A CA 1
ATOM 1475 C C . PRO A 1 197 ? 11.704 -0.639 -9.306 1.00 96.50 197 PRO A C 1
ATOM 1477 O O . PRO A 1 197 ? 12.795 -0.981 -8.851 1.00 96.50 197 PRO A O 1
ATOM 1480 N N . ASP A 1 198 ? 10.694 -0.237 -8.537 1.00 95.75 198 ASP A N 1
ATOM 1481 C CA . ASP A 1 198 ? 10.782 -0.282 -7.080 1.00 95.75 198 ASP A CA 1
ATOM 1482 C C . ASP A 1 198 ? 10.327 -1.643 -6.558 1.00 95.75 198 ASP A C 1
ATOM 1484 O O . ASP A 1 198 ? 9.356 -2.212 -7.059 1.00 95.75 198 ASP A O 1
ATOM 1488 N N . VAL A 1 199 ? 11.030 -2.161 -5.557 1.00 97.25 199 VAL A N 1
ATOM 1489 C CA . VAL A 1 199 ? 10.747 -3.458 -4.944 1.00 97.25 199 VAL A CA 1
ATOM 1490 C C . VAL A 1 199 ? 10.792 -3.291 -3.439 1.00 97.25 199 VAL A C 1
ATOM 1492 O O . VAL A 1 199 ? 11.797 -2.858 -2.880 1.00 97.25 199 VAL A O 1
ATOM 1495 N N . ILE A 1 200 ? 9.712 -3.689 -2.781 1.00 97.06 200 ILE A N 1
ATOM 1496 C CA . ILE A 1 200 ? 9.561 -3.595 -1.335 1.00 97.06 200 ILE A CA 1
ATOM 1497 C C . ILE A 1 200 ? 9.368 -5.006 -0.795 1.00 97.06 200 ILE A C 1
ATOM 1499 O O . ILE A 1 200 ? 8.436 -5.694 -1.193 1.00 97.06 200 ILE A O 1
ATOM 1503 N N . GLY A 1 201 ? 10.254 -5.454 0.093 1.00 97.44 201 GLY A N 1
ATOM 1504 C CA . GLY A 1 201 ? 10.055 -6.697 0.839 1.00 97.44 201 GLY A CA 1
ATOM 1505 C C . GLY A 1 201 ? 9.101 -6.482 2.008 1.00 97.44 201 GLY A C 1
ATOM 1506 O O . GLY A 1 201 ? 9.177 -5.452 2.677 1.00 97.44 201 GLY A O 1
ATOM 1507 N N . HIS A 1 202 ? 8.227 -7.453 2.264 1.00 97.12 202 HIS A N 1
ATOM 1508 C CA . HIS A 1 202 ? 7.349 -7.420 3.426 1.00 97.12 202 HIS A CA 1
ATOM 1509 C C . HIS A 1 202 ? 8.173 -7.395 4.724 1.00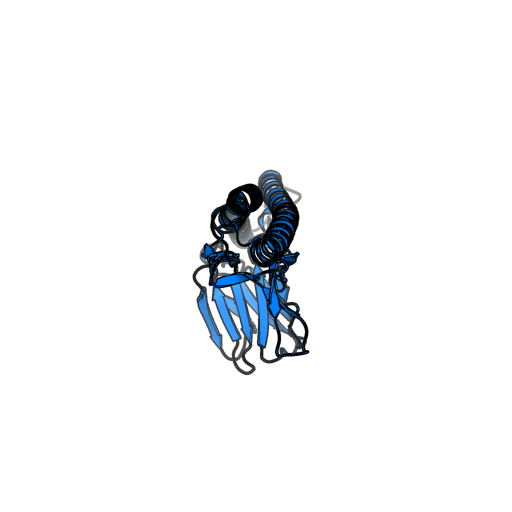 97.12 202 HIS A C 1
ATOM 1511 O O . HIS A 1 202 ? 9.189 -8.086 4.835 1.00 97.12 202 HIS A O 1
ATOM 1517 N N . THR A 1 203 ? 7.736 -6.641 5.737 1.00 95.56 203 THR A N 1
ATOM 1518 C CA . THR A 1 203 ? 8.476 -6.488 7.011 1.00 95.56 203 THR A CA 1
ATOM 1519 C C . THR A 1 203 ? 8.650 -7.797 7.786 1.00 95.56 203 THR A C 1
ATOM 1521 O O . THR A 1 203 ? 9.544 -7.906 8.621 1.00 95.56 203 THR A O 1
ATOM 1524 N N . SER A 1 204 ? 7.812 -8.798 7.506 1.00 94.69 204 SER A N 1
ATOM 1525 C CA . SER A 1 204 ? 7.895 -10.144 8.089 1.00 94.69 204 SER A CA 1
ATOM 1526 C C . SER A 1 204 ? 8.814 -11.105 7.334 1.00 94.69 204 SER A C 1
ATOM 1528 O O . SER A 1 204 ? 8.895 -12.267 7.731 1.00 94.69 204 SER A O 1
ATOM 1530 N N . ASN A 1 205 ? 9.452 -10.676 6.241 1.00 97.56 205 ASN A N 1
ATOM 1531 C CA . ASN A 1 205 ? 10.390 -11.531 5.525 1.00 97.56 205 ASN A CA 1
ATOM 1532 C C . ASN A 1 205 ? 11.560 -11.898 6.438 1.00 97.56 205 ASN A C 1
ATOM 1534 O O . ASN A 1 205 ? 12.108 -11.054 7.149 1.00 97.56 205 ASN A O 1
ATOM 1538 N N . THR A 1 206 ? 11.950 -13.167 6.403 1.00 97.81 206 THR A N 1
ATOM 1539 C CA . THR A 1 206 ? 13.051 -13.699 7.221 1.00 97.81 206 THR A CA 1
ATOM 1540 C C . THR A 1 206 ? 14.229 -14.165 6.376 1.00 97.81 206 THR A C 1
ATOM 1542 O O . THR A 1 206 ? 15.356 -14.235 6.877 1.00 97.81 206 THR A O 1
ATOM 1545 N N . GLY A 1 207 ? 13.998 -14.455 5.093 1.00 97.00 207 GLY A N 1
ATOM 1546 C CA . GLY A 1 207 ? 15.053 -14.780 4.149 1.00 97.00 207 GLY A CA 1
ATOM 1547 C C . GLY A 1 207 ? 15.878 -13.567 3.731 1.00 97.00 207 GLY A C 1
ATOM 1548 O O . GLY A 1 207 ? 15.585 -12.417 4.047 1.00 97.00 207 GLY A O 1
ATOM 1549 N N . GLN A 1 208 ? 16.943 -13.847 2.986 1.00 95.62 208 GLN A N 1
ATOM 1550 C CA . GLN A 1 208 ? 17.856 -12.845 2.423 1.00 95.62 208 GLN A CA 1
ATOM 1551 C C . GLN A 1 208 ? 17.615 -12.665 0.913 1.00 95.62 208 GLN A C 1
ATOM 1553 O O . GLN A 1 208 ? 18.525 -12.294 0.174 1.00 95.62 208 GLN A O 1
ATOM 1558 N N . GLY A 1 209 ? 16.410 -13.008 0.444 1.00 95.62 209 GLY A N 1
ATOM 1559 C CA . GLY A 1 209 ? 16.014 -12.890 -0.955 1.00 95.62 209 GLY A CA 1
ATOM 1560 C C . GLY A 1 209 ? 15.826 -11.430 -1.365 1.00 95.62 209 GLY A C 1
ATOM 1561 O O . GLY A 1 209 ? 15.068 -10.690 -0.737 1.00 95.62 209 GLY A O 1
ATOM 1562 N N . ILE A 1 210 ? 16.498 -11.026 -2.439 1.00 95.69 210 ILE A N 1
ATOM 1563 C CA . ILE A 1 210 ? 16.392 -9.698 -3.042 1.00 95.69 210 ILE A CA 1
ATOM 1564 C C . ILE A 1 210 ? 15.883 -9.862 -4.470 1.00 95.69 210 ILE A C 1
ATOM 1566 O O . ILE A 1 210 ? 16.576 -10.419 -5.328 1.00 95.69 210 ILE A O 1
ATOM 1570 N N . ILE A 1 211 ? 14.685 -9.336 -4.721 1.00 97.44 211 ILE A N 1
ATOM 1571 C CA . ILE A 1 211 ? 14.125 -9.218 -6.065 1.00 97.44 211 ILE A CA 1
ATOM 1572 C C . ILE A 1 211 ? 14.692 -7.968 -6.738 1.00 97.44 211 ILE A C 1
ATOM 1574 O O . ILE A 1 211 ? 14.645 -6.871 -6.186 1.00 97.44 211 ILE A O 1
ATOM 1578 N N . ASN A 1 212 ? 15.173 -8.140 -7.963 1.00 96.62 212 ASN A N 1
ATOM 1579 C CA . ASN A 1 212 ? 15.471 -7.058 -8.886 1.00 96.62 212 ASN A CA 1
ATOM 1580 C C . ASN A 1 212 ? 14.550 -7.183 -10.096 1.00 96.62 212 ASN A C 1
ATOM 1582 O O . ASN A 1 212 ? 14.205 -8.289 -10.509 1.00 96.62 212 ASN A O 1
ATOM 1586 N N . ALA A 1 213 ? 14.179 -6.053 -10.684 1.00 97.06 213 ALA A N 1
ATOM 1587 C CA . ALA A 1 213 ? 13.459 -6.034 -11.945 1.00 97.06 213 ALA A CA 1
ATOM 1588 C C . ALA A 1 213 ? 14.054 -4.976 -12.870 1.00 97.06 213 ALA A C 1
ATOM 1590 O O . ALA A 1 213 ? 14.550 -3.943 -12.424 1.00 97.06 213 ALA A O 1
ATOM 1591 N N . THR A 1 214 ? 14.006 -5.227 -14.171 1.00 96.62 214 THR A N 1
ATOM 1592 C CA . THR A 1 214 ? 14.452 -4.292 -15.204 1.00 96.62 214 THR A CA 1
ATOM 1593 C C . THR A 1 214 ? 13.442 -4.295 -16.338 1.00 96.62 214 THR A C 1
ATOM 1595 O O . THR A 1 214 ? 13.003 -5.351 -16.784 1.00 96.62 214 THR A O 1
ATOM 1598 N N . LEU A 1 215 ? 13.060 -3.108 -16.806 1.00 96.94 215 LEU A N 1
ATOM 1599 C CA . LEU A 1 215 ? 12.167 -2.976 -17.953 1.00 96.94 215 LEU A CA 1
ATOM 1600 C C . LEU A 1 215 ? 12.928 -3.334 -19.234 1.00 96.94 215 LEU A C 1
ATOM 1602 O O . LEU A 1 215 ? 14.002 -2.785 -19.497 1.00 96.94 215 LEU A O 1
ATOM 1606 N N . ASN A 1 216 ? 12.371 -4.238 -20.035 1.00 96.12 216 ASN A N 1
ATOM 1607 C CA . ASN A 1 216 ? 12.991 -4.663 -21.283 1.00 96.12 216 ASN A CA 1
ATOM 1608 C C . ASN A 1 216 ? 12.835 -3.565 -22.337 1.00 96.12 216 ASN A C 1
ATOM 1610 O O . ASN A 1 216 ? 11.787 -2.923 -22.425 1.00 96.12 216 ASN A O 1
ATOM 1614 N N . LEU A 1 217 ? 13.856 -3.361 -23.173 1.00 94.44 217 LEU A N 1
ATOM 1615 C CA . LEU A 1 217 ? 13.830 -2.295 -24.181 1.00 94.44 217 LEU A CA 1
ATOM 1616 C C . LEU A 1 217 ? 12.682 -2.458 -25.192 1.00 94.44 217 LEU A C 1
ATOM 1618 O O . LEU A 1 217 ? 12.088 -1.475 -25.617 1.00 94.44 217 LEU A O 1
ATOM 1622 N N . ASP A 1 218 ? 12.375 -3.694 -25.564 1.00 94.38 218 ASP A N 1
ATOM 1623 C CA . ASP A 1 218 ? 11.281 -4.092 -26.452 1.00 94.38 218 ASP A CA 1
ATOM 1624 C C . ASP A 1 218 ? 9.968 -4.392 -25.702 1.00 94.38 218 ASP A C 1
ATOM 1626 O O . ASP A 1 218 ? 8.948 -4.702 -26.317 1.00 94.38 218 ASP A O 1
ATOM 1630 N N . GLY A 1 219 ? 9.962 -4.248 -24.373 1.00 94.19 219 GLY A N 1
ATOM 1631 C CA . GLY A 1 219 ? 8.836 -4.582 -23.501 1.00 94.19 219 GLY A CA 1
ATOM 1632 C C . GLY A 1 219 ? 7.709 -3.549 -23.469 1.00 94.19 219 GLY A C 1
ATOM 1633 O O . GLY A 1 219 ? 6.685 -3.797 -22.837 1.00 94.19 219 GLY A O 1
ATOM 1634 N N . ALA A 1 220 ? 7.858 -2.406 -24.150 1.00 94.81 220 ALA A N 1
ATOM 1635 C CA . ALA A 1 220 ? 6.939 -1.266 -24.055 1.00 94.81 220 ALA A CA 1
ATOM 1636 C C . ALA A 1 220 ? 5.461 -1.634 -24.286 1.00 94.81 220 ALA A C 1
ATOM 1638 O O . ALA A 1 220 ? 4.583 -1.115 -23.603 1.00 94.81 220 ALA A O 1
ATOM 1639 N N . SER A 1 221 ? 5.190 -2.540 -25.232 1.00 95.06 221 SER A N 1
ATOM 1640 C CA . SER A 1 221 ? 3.830 -2.975 -25.586 1.00 95.06 221 SER A CA 1
ATOM 1641 C C . SER A 1 221 ? 3.211 -3.970 -24.598 1.00 95.06 221 SER A C 1
ATOM 1643 O O . SER A 1 221 ? 1.991 -4.115 -24.569 1.00 95.06 221 SER A O 1
ATOM 1645 N N . ALA A 1 222 ? 4.034 -4.645 -23.791 1.00 96.31 222 ALA A N 1
ATOM 1646 C CA . ALA A 1 222 ? 3.596 -5.631 -22.808 1.00 96.31 222 ALA A CA 1
ATOM 1647 C C . ALA A 1 222 ? 3.397 -5.029 -21.407 1.00 96.31 222 ALA A C 1
ATOM 1649 O O . ALA A 1 222 ? 2.672 -5.616 -20.600 1.00 96.31 222 ALA A O 1
ATOM 1650 N N . LEU A 1 223 ? 3.995 -3.859 -21.134 1.00 96.06 223 LEU A N 1
ATOM 1651 C CA . LEU A 1 223 ? 3.879 -3.172 -19.848 1.00 96.06 223 LEU A CA 1
ATOM 1652 C C . LEU A 1 223 ? 2.424 -2.956 -19.451 1.00 96.06 223 LEU A C 1
ATOM 1654 O O . LEU A 1 223 ? 1.602 -2.525 -20.257 1.00 96.06 223 LEU A O 1
ATOM 1658 N N . GLN A 1 224 ? 2.139 -3.169 -18.172 1.00 97.50 224 GLN A N 1
ATOM 1659 C CA . GLN A 1 224 ? 0.834 -2.934 -17.562 1.00 97.50 224 GLN A CA 1
ATOM 1660 C C . GLN A 1 224 ? 0.927 -1.796 -16.544 1.00 97.50 224 GLN A C 1
ATOM 1662 O O . GLN A 1 224 ? 1.941 -1.644 -15.861 1.00 97.50 224 GLN A O 1
ATOM 1667 N N . ALA A 1 225 ? -0.152 -1.029 -16.393 1.00 97.00 225 ALA A N 1
ATOM 1668 C CA . ALA A 1 225 ? -0.341 -0.113 -15.270 1.00 97.00 225 ALA A CA 1
ATOM 1669 C C . ALA A 1 225 ? -0.733 -0.897 -14.006 1.00 97.00 225 ALA A C 1
ATOM 1671 O O . ALA A 1 225 ? -1.860 -0.792 -13.531 1.00 97.00 225 ALA A O 1
ATOM 1672 N N . ALA A 1 226 ? 0.187 -1.713 -13.494 1.00 97.44 226 ALA A N 1
ATOM 1673 C CA . ALA A 1 226 ? -0.058 -2.611 -12.372 1.00 97.44 226 ALA A CA 1
ATOM 1674 C C . ALA A 1 226 ? 1.172 -2.750 -11.470 1.00 97.44 226 ALA A C 1
ATOM 1676 O O . ALA A 1 226 ? 2.311 -2.621 -11.929 1.00 97.44 226 ALA A O 1
ATOM 1677 N N . ASP A 1 227 ? 0.909 -3.068 -10.204 1.00 97.50 227 ASP A N 1
ATOM 1678 C CA . ASP A 1 227 ? 1.905 -3.611 -9.282 1.00 97.50 227 ASP A CA 1
ATOM 1679 C C . ASP A 1 227 ? 1.788 -5.140 -9.230 1.00 97.50 227 ASP A C 1
ATOM 1681 O O . ASP A 1 227 ? 0.776 -5.723 -9.633 1.00 97.50 227 ASP A O 1
ATOM 1685 N N . TYR A 1 228 ? 2.820 -5.793 -8.702 1.00 98.38 228 TYR A N 1
ATOM 1686 C CA . TYR A 1 228 ? 2.926 -7.246 -8.653 1.00 98.38 228 TYR A CA 1
ATOM 1687 C C . TYR A 1 228 ? 3.269 -7.699 -7.242 1.00 98.38 228 TYR A C 1
ATOM 1689 O O . TYR A 1 228 ? 4.257 -7.253 -6.662 1.00 98.38 228 TYR A O 1
ATOM 1697 N N . GLN A 1 229 ? 2.468 -8.611 -6.700 1.00 98.25 229 GLN A N 1
ATOM 1698 C CA . GLN A 1 229 ? 2.791 -9.307 -5.464 1.00 98.25 229 GLN A CA 1
ATOM 1699 C C . GLN A 1 229 ? 3.569 -10.577 -5.808 1.00 98.25 229 GLN A C 1
ATOM 1701 O O . GLN A 1 229 ? 3.073 -11.434 -6.536 1.00 98.25 229 GLN A O 1
ATOM 1706 N N . ILE A 1 230 ? 4.779 -10.697 -5.276 1.00 98.50 230 ILE A N 1
ATOM 1707 C CA . ILE A 1 230 ? 5.644 -11.869 -5.410 1.00 98.50 230 ILE A CA 1
ATOM 1708 C C . ILE A 1 230 ? 5.658 -12.582 -4.060 1.00 98.50 230 ILE A C 1
ATOM 1710 O O . ILE A 1 230 ? 5.882 -11.939 -3.041 1.00 98.50 230 ILE A O 1
ATOM 1714 N N . SER A 1 231 ? 5.445 -13.893 -4.027 1.00 98.31 231 SER A N 1
ATOM 1715 C CA . SER A 1 231 ? 5.511 -14.694 -2.796 1.00 98.31 231 SER A CA 1
ATOM 1716 C C . SER A 1 231 ? 6.260 -16.000 -3.019 1.00 98.31 231 SER A C 1
ATOM 1718 O O . SER A 1 231 ? 6.120 -16.597 -4.087 1.00 98.31 231 SER A O 1
ATOM 1720 N N . TYR A 1 232 ? 6.998 -16.465 -2.011 1.00 98.56 232 TYR A N 1
ATOM 1721 C CA . TYR A 1 232 ? 7.731 -17.731 -2.039 1.00 98.56 232 TYR A CA 1
ATOM 1722 C C . TYR A 1 232 ? 7.178 -18.715 -1.000 1.00 98.56 232 TYR A C 1
ATOM 1724 O O . TYR A 1 232 ? 7.134 -18.407 0.189 1.00 98.56 232 TYR A O 1
ATOM 1732 N N . ASP A 1 233 ? 6.762 -19.911 -1.425 1.00 97.81 233 ASP A N 1
ATOM 1733 C CA . ASP A 1 233 ? 6.153 -20.923 -0.538 1.00 97.81 233 ASP A CA 1
ATOM 1734 C C . ASP A 1 233 ? 7.176 -21.886 0.109 1.00 97.81 233 ASP A C 1
ATOM 1736 O O . ASP A 1 233 ? 6.803 -22.775 0.874 1.00 97.81 233 ASP A O 1
ATOM 1740 N N . GLY A 1 234 ? 8.470 -21.699 -0.176 1.00 97.06 234 GLY A N 1
ATOM 1741 C CA . GLY A 1 234 ? 9.548 -22.619 0.201 1.00 97.06 234 GLY A CA 1
ATOM 1742 C C . GLY A 1 234 ? 10.049 -23.492 -0.951 1.00 97.06 234 GLY A C 1
ATOM 1743 O O . GLY A 1 234 ? 11.116 -24.092 -0.823 1.00 97.06 234 GLY A O 1
ATOM 1744 N N . ILE A 1 235 ? 9.305 -23.544 -2.059 1.00 96.94 235 ILE A N 1
ATOM 1745 C CA . ILE A 1 235 ? 9.620 -24.294 -3.280 1.00 96.94 235 ILE A CA 1
ATOM 1746 C C . ILE A 1 235 ? 9.375 -23.430 -4.524 1.00 96.94 235 ILE A C 1
ATOM 1748 O O . ILE A 1 235 ? 10.244 -23.327 -5.384 1.00 96.94 235 ILE A O 1
ATOM 1752 N N . ASN A 1 236 ? 8.196 -22.819 -4.632 1.00 98.06 236 ASN A N 1
ATOM 1753 C CA . ASN A 1 236 ? 7.741 -22.054 -5.782 1.00 98.06 236 ASN A CA 1
ATOM 1754 C C . ASN A 1 236 ? 7.601 -20.571 -5.450 1.00 98.06 236 ASN A C 1
ATOM 1756 O O . ASN A 1 236 ? 7.143 -20.173 -4.376 1.00 98.06 236 ASN A O 1
ATOM 1760 N N . TYR A 1 237 ? 7.906 -19.756 -6.448 1.00 98.38 237 TYR A N 1
ATOM 1761 C CA . TYR A 1 237 ? 7.493 -18.373 -6.542 1.00 98.38 237 TYR A CA 1
ATOM 1762 C C . TYR A 1 237 ? 6.141 -18.286 -7.235 1.00 98.38 237 TYR A C 1
ATOM 1764 O O . TYR A 1 237 ? 5.923 -18.901 -8.279 1.00 98.38 237 TYR A O 1
ATOM 1772 N N . THR A 1 238 ? 5.256 -17.465 -6.685 1.00 98.56 238 THR A N 1
ATOM 1773 C CA . THR A 1 238 ? 4.015 -17.035 -7.333 1.00 98.56 238 THR A CA 1
ATOM 1774 C C . THR A 1 238 ? 4.083 -15.532 -7.540 1.00 98.56 238 THR A C 1
ATOM 1776 O O . THR A 1 238 ? 4.412 -14.804 -6.604 1.00 98.56 238 THR A O 1
ATOM 1779 N N . VAL A 1 239 ? 3.768 -15.065 -8.748 1.00 98.56 239 VAL A N 1
ATOM 1780 C CA . VAL A 1 239 ? 3.631 -13.634 -9.040 1.00 98.56 239 VAL A CA 1
ATOM 1781 C C . VAL A 1 239 ? 2.196 -13.343 -9.444 1.00 98.56 239 VAL A C 1
ATOM 1783 O O . VAL A 1 239 ? 1.685 -13.911 -10.413 1.00 98.56 239 VAL A O 1
ATOM 1786 N N . LEU A 1 240 ? 1.551 -12.453 -8.696 1.00 98.56 240 LEU A N 1
ATOM 1787 C CA . LEU A 1 240 ? 0.179 -12.013 -8.908 1.00 98.56 240 LEU A CA 1
ATOM 1788 C C . LEU A 1 240 ? 0.170 -10.549 -9.342 1.00 98.56 240 LEU A C 1
ATOM 1790 O O . LEU A 1 240 ? 0.670 -9.684 -8.625 1.00 98.56 240 LEU A O 1
ATOM 1794 N N . ARG A 1 241 ? -0.438 -10.260 -10.491 1.00 98.00 241 ARG A N 1
ATOM 1795 C CA . ARG A 1 241 ? -0.715 -8.891 -10.929 1.00 98.00 241 ARG A CA 1
ATOM 1796 C C . ARG A 1 241 ? -1.888 -8.328 -10.124 1.00 98.00 241 ARG A C 1
ATOM 1798 O O . ARG A 1 241 ? -2.950 -8.950 -10.051 1.00 98.00 241 ARG A O 1
ATOM 1805 N N . MET A 1 242 ? -1.689 -7.165 -9.517 1.00 95.00 242 MET A N 1
ATOM 1806 C CA . MET A 1 242 ? -2.679 -6.464 -8.699 1.00 95.00 242 MET A CA 1
ATOM 1807 C C . MET A 1 242 ? -3.433 -5.411 -9.532 1.00 95.00 242 MET A C 1
ATOM 1809 O O . MET A 1 242 ? -2.817 -4.805 -10.411 1.00 95.00 242 MET A O 1
ATOM 1813 N N . PRO A 1 243 ? -4.721 -5.135 -9.234 1.00 90.12 243 PRO A N 1
ATOM 1814 C CA . PRO A 1 243 ? -5.490 -5.606 -8.074 1.00 90.12 243 PRO A CA 1
ATOM 1815 C C . PRO A 1 243 ? -6.262 -6.925 -8.266 1.00 90.12 243 PRO A C 1
ATOM 1817 O O . PRO A 1 243 ? -6.741 -7.476 -7.276 1.00 90.12 243 PRO A O 1
ATOM 1820 N N . GLU A 1 244 ? -6.394 -7.452 -9.488 1.00 91.38 244 GLU A N 1
ATOM 1821 C CA . GLU A 1 244 ? -7.241 -8.624 -9.785 1.00 91.38 244 GLU A CA 1
ATOM 1822 C C . GLU A 1 244 ? -6.671 -9.944 -9.250 1.00 91.38 244 GLU A C 1
ATOM 1824 O O . GLU A 1 244 ? -7.379 -10.950 -9.213 1.00 91.38 244 GLU A O 1
ATOM 1829 N N . LYS A 1 245 ? -5.399 -9.942 -8.833 1.00 94.75 245 LYS A N 1
ATOM 1830 C CA . LYS A 1 245 ? -4.637 -11.124 -8.409 1.00 94.75 245 LYS A CA 1
ATOM 1831 C C . LYS A 1 245 ? -4.511 -12.167 -9.520 1.00 94.75 245 LYS A C 1
ATOM 1833 O O . LYS A 1 245 ? -4.532 -13.370 -9.262 1.00 94.75 245 LYS A O 1
ATOM 1838 N N . ALA A 1 246 ? -4.371 -11.712 -10.765 1.00 97.50 246 ALA A N 1
ATOM 1839 C CA . ALA A 1 246 ? -4.116 -12.600 -11.891 1.00 97.50 246 ALA A CA 1
ATOM 1840 C C . ALA A 1 246 ? -2.708 -13.198 -11.763 1.00 97.50 246 ALA A C 1
ATOM 1842 O O . ALA A 1 246 ? -1.728 -12.460 -11.675 1.00 97.50 246 ALA A O 1
ATOM 1843 N N . GLN A 1 247 ? -2.594 -14.526 -11.750 1.00 98.06 247 GLN A N 1
ATOM 1844 C CA . GLN A 1 247 ? -1.294 -15.192 -11.704 1.00 98.06 247 GLN A CA 1
ATOM 1845 C C . GLN A 1 247 ? -0.580 -15.042 -13.048 1.00 98.06 247 GLN A C 1
ATOM 1847 O O . GLN A 1 247 ? -1.058 -15.541 -14.065 1.00 98.06 247 GLN A O 1
ATOM 1852 N N . VAL A 1 248 ? 0.570 -14.368 -13.037 1.00 98.00 248 VAL A N 1
ATOM 1853 C CA . VAL A 1 248 ? 1.392 -14.109 -14.232 1.00 98.00 248 VAL A CA 1
ATOM 1854 C C . VAL A 1 248 ? 2.676 -14.934 -14.257 1.00 98.00 248 VAL A C 1
ATOM 1856 O O . VAL A 1 248 ? 3.270 -15.100 -15.315 1.00 98.00 248 VAL A O 1
ATOM 1859 N N . HIS A 1 249 ? 3.080 -15.500 -13.117 1.00 98.12 249 HIS A N 1
ATOM 1860 C CA . HIS A 1 249 ? 4.189 -16.449 -13.028 1.00 98.12 249 HIS A CA 1
ATOM 1861 C C . HIS A 1 249 ? 3.953 -17.452 -11.901 1.00 98.12 249 HIS A C 1
ATOM 1863 O O . HIS A 1 249 ? 3.433 -17.093 -10.841 1.00 98.12 249 HIS A O 1
ATOM 1869 N N . PHE A 1 250 ? 4.361 -18.696 -12.136 1.00 97.94 250 PHE A N 1
ATOM 1870 C CA . PHE A 1 250 ? 4.446 -19.746 -11.127 1.00 97.94 250 PHE A CA 1
ATOM 1871 C C . PHE A 1 250 ? 5.582 -20.702 -11.486 1.00 97.94 250 PHE A C 1
ATOM 1873 O O . PHE A 1 250 ? 5.588 -21.261 -12.584 1.00 97.94 250 PHE A O 1
ATOM 1880 N N . GLY A 1 251 ? 6.536 -20.897 -10.580 1.00 97.00 251 GLY A N 1
ATOM 1881 C CA . GLY A 1 251 ? 7.660 -21.799 -10.822 1.00 97.00 251 GLY A CA 1
ATOM 1882 C C . GLY A 1 251 ? 8.699 -21.781 -9.711 1.00 97.00 251 GLY A C 1
ATOM 1883 O O . GLY A 1 251 ? 8.641 -20.953 -8.811 1.00 97.00 251 GLY A O 1
ATOM 1884 N N . THR A 1 252 ? 9.671 -22.687 -9.781 1.00 96.31 252 THR A N 1
ATOM 1885 C CA . THR A 1 252 ? 10.718 -22.852 -8.755 1.00 96.31 252 THR A CA 1
ATOM 1886 C C . THR A 1 252 ? 11.842 -21.822 -8.836 1.00 96.31 252 THR A C 1
ATOM 1888 O O . THR A 1 252 ? 12.729 -21.816 -7.990 1.00 96.31 252 THR A O 1
ATOM 1891 N N . ASP A 1 253 ? 11.836 -20.983 -9.868 1.00 93.81 253 ASP A N 1
ATOM 1892 C CA . ASP A 1 253 ? 12.862 -19.979 -10.116 1.00 93.81 253 ASP A CA 1
ATOM 1893 C C . ASP A 1 253 ? 12.219 -18.671 -10.597 1.00 93.81 253 ASP A C 1
ATOM 1895 O O . ASP A 1 253 ? 11.147 -18.665 -11.218 1.00 93.81 253 ASP A O 1
ATOM 1899 N N . LEU A 1 254 ? 12.883 -17.568 -10.274 1.00 94.56 254 LEU A N 1
ATOM 1900 C CA . LEU A 1 254 ? 12.595 -16.232 -10.778 1.00 94.56 254 LEU A CA 1
ATOM 1901 C C . LEU A 1 254 ? 13.767 -15.649 -11.561 1.00 94.56 254 LEU A C 1
ATOM 1903 O O . LEU A 1 254 ? 13.623 -14.537 -12.051 1.00 94.56 254 LEU A O 1
ATOM 1907 N N . ASP A 1 255 ? 14.909 -16.329 -11.683 1.00 92.88 255 ASP A N 1
ATOM 1908 C CA . ASP A 1 255 ? 16.039 -15.802 -12.438 1.00 92.88 255 ASP A CA 1
ATOM 1909 C C . ASP A 1 255 ? 15.695 -15.636 -13.925 1.00 92.88 255 ASP A C 1
ATOM 1911 O O . ASP A 1 255 ? 15.308 -16.576 -14.622 1.00 92.88 255 ASP A O 1
ATOM 1915 N N . ASN A 1 256 ? 15.822 -14.400 -14.406 1.00 93.19 256 ASN A N 1
ATOM 1916 C CA . ASN A 1 256 ? 15.471 -13.968 -15.756 1.00 93.19 256 ASN A CA 1
ATOM 1917 C C . ASN A 1 256 ? 14.001 -14.208 -16.155 1.00 93.19 256 ASN A C 1
ATOM 1919 O O . ASN A 1 256 ? 13.685 -14.266 -17.352 1.00 93.19 256 ASN A O 1
ATOM 1923 N N . ALA A 1 257 ? 13.089 -14.314 -15.185 1.00 96.38 257 ALA A N 1
ATOM 1924 C CA . ALA A 1 257 ? 11.666 -14.484 -15.452 1.00 96.38 257 ALA A CA 1
ATOM 1925 C C . ALA A 1 257 ? 11.111 -13.282 -16.237 1.00 96.38 257 ALA A C 1
ATOM 1927 O O . ALA A 1 257 ? 11.247 -12.131 -15.823 1.00 96.38 257 ALA A O 1
ATOM 1928 N N . GLN A 1 258 ? 10.477 -13.553 -17.381 1.00 96.69 258 GLN A N 1
ATOM 1929 C CA . GLN A 1 258 ? 9.884 -12.533 -18.248 1.00 96.69 258 GLN A CA 1
ATOM 1930 C C . GLN A 1 258 ? 8.425 -12.305 -17.856 1.00 96.69 258 GLN A C 1
ATOM 1932 O O . GLN A 1 258 ? 7.592 -13.194 -18.024 1.00 96.69 258 GLN A O 1
ATOM 1937 N N . ILE A 1 259 ? 8.109 -11.116 -17.347 1.00 97.31 259 ILE A N 1
ATOM 1938 C CA . ILE A 1 259 ? 6.775 -10.764 -16.852 1.00 97.31 259 ILE A CA 1
ATOM 1939 C C . ILE A 1 259 ? 6.390 -9.414 -17.448 1.00 97.31 259 ILE A C 1
ATOM 1941 O O . ILE A 1 259 ? 7.033 -8.414 -17.169 1.00 97.31 259 ILE A O 1
ATOM 1945 N N . ASP A 1 260 ? 5.355 -9.365 -18.287 1.00 96.75 260 ASP A N 1
ATOM 1946 C CA . ASP A 1 260 ? 4.742 -8.112 -18.761 1.00 96.75 260 ASP A CA 1
ATOM 1947 C C . ASP A 1 260 ? 5.738 -7.032 -19.234 1.00 96.75 260 ASP A C 1
ATOM 1949 O O . ASP A 1 260 ? 5.644 -5.864 -18.864 1.00 96.75 260 ASP A O 1
ATOM 1953 N N . GLY A 1 261 ? 6.726 -7.427 -20.045 1.00 95.06 261 GLY A N 1
ATOM 1954 C CA . GLY A 1 261 ? 7.732 -6.509 -20.593 1.00 95.06 261 GLY A CA 1
ATOM 1955 C C . GLY A 1 261 ? 8.883 -6.165 -19.643 1.00 95.06 261 GLY A C 1
ATOM 1956 O O . GLY A 1 261 ? 9.660 -5.256 -19.939 1.00 95.06 261 GLY A O 1
ATOM 1957 N N . MET A 1 262 ? 9.017 -6.874 -18.523 1.00 97.00 262 MET A N 1
ATOM 1958 C CA . MET A 1 262 ? 10.140 -6.752 -17.600 1.00 97.00 262 MET A CA 1
ATOM 1959 C C . MET A 1 262 ? 10.822 -8.101 -17.366 1.00 97.00 262 MET A C 1
ATOM 1961 O O . MET A 1 262 ? 10.190 -9.155 -17.422 1.00 97.00 262 MET A O 1
ATOM 1965 N N . THR A 1 263 ? 12.116 -8.048 -17.077 1.00 97.62 263 THR A N 1
ATOM 1966 C CA . THR A 1 263 ? 12.883 -9.178 -16.558 1.00 97.62 263 THR A CA 1
ATOM 1967 C C . THR A 1 263 ? 12.959 -9.044 -15.047 1.00 97.62 263 THR A C 1
ATOM 1969 O O . THR A 1 263 ? 13.391 -8.006 -14.544 1.00 97.62 263 THR A O 1
ATOM 1972 N N . VAL A 1 264 ? 12.538 -10.078 -14.328 1.00 97.94 264 VAL A N 1
ATOM 1973 C CA . VAL A 1 264 ? 12.670 -10.197 -12.875 1.00 97.94 264 VAL A CA 1
ATOM 1974 C C . VAL A 1 264 ? 13.787 -11.192 -12.578 1.00 97.94 264 VAL A C 1
ATOM 1976 O O . VAL A 1 264 ? 13.961 -12.151 -13.321 1.00 97.94 264 VAL A O 1
ATOM 1979 N N . THR A 1 265 ? 14.544 -10.952 -11.510 1.00 97.12 265 THR A N 1
ATOM 1980 C CA . THR A 1 265 ? 15.568 -11.868 -10.997 1.00 97.12 265 THR A CA 1
ATOM 1981 C C . THR A 1 265 ? 15.504 -11.901 -9.476 1.00 97.12 265 THR A C 1
ATOM 1983 O O . THR A 1 265 ? 15.380 -10.859 -8.829 1.00 97.12 265 THR A O 1
ATOM 1986 N N . MET A 1 266 ? 15.642 -13.094 -8.898 1.00 95.88 266 MET A N 1
ATOM 1987 C CA . MET A 1 266 ? 15.886 -13.279 -7.469 1.00 95.88 266 MET A CA 1
ATOM 1988 C C . MET A 1 266 ? 17.379 -13.498 -7.217 1.00 95.88 266 MET A C 1
ATOM 1990 O O . MET A 1 266 ? 18.020 -14.311 -7.875 1.00 95.88 266 MET A O 1
ATOM 1994 N N . THR A 1 267 ? 17.923 -12.802 -6.224 1.00 94.44 267 THR A N 1
ATOM 1995 C CA . THR A 1 267 ? 19.272 -13.043 -5.696 1.00 94.44 267 THR A CA 1
ATOM 1996 C C . THR A 1 267 ? 19.202 -13.351 -4.204 1.00 94.44 267 THR A C 1
ATOM 1998 O O . THR A 1 267 ? 18.262 -12.942 -3.528 1.00 94.44 267 THR A O 1
ATOM 2001 N N . GLY A 1 268 ? 20.188 -14.074 -3.674 1.00 94.06 268 GLY A N 1
ATOM 2002 C CA . GLY A 1 268 ? 20.145 -14.551 -2.290 1.00 94.06 268 GLY A CA 1
ATOM 2003 C C . GLY A 1 268 ? 19.165 -15.711 -2.094 1.00 94.06 268 GLY A C 1
ATOM 2004 O O . GLY A 1 268 ? 18.697 -16.323 -3.052 1.00 94.06 268 GLY A O 1
ATOM 2005 N N . THR A 1 269 ? 18.887 -16.052 -0.836 1.00 94.62 269 THR A N 1
ATOM 2006 C CA . THR A 1 269 ? 18.040 -17.201 -0.479 1.00 94.62 269 THR A CA 1
ATOM 2007 C C . THR A 1 269 ? 16.817 -16.721 0.301 1.00 94.62 269 THR A C 1
ATOM 2009 O O . THR A 1 269 ? 16.974 -16.290 1.449 1.00 94.62 269 THR A O 1
ATOM 2012 N N . PRO A 1 270 ? 15.610 -16.764 -0.289 1.00 96.88 270 PRO A N 1
ATOM 2013 C CA . PRO A 1 270 ? 14.385 -16.450 0.435 1.00 96.88 270 PRO A CA 1
ATOM 2014 C C . PRO A 1 270 ? 13.993 -17.577 1.395 1.00 96.88 270 PRO A C 1
ATOM 2016 O O . PRO A 1 270 ? 14.386 -18.733 1.223 1.00 96.88 270 PRO A O 1
ATOM 2019 N N . ALA A 1 271 ? 13.189 -17.240 2.396 1.00 98.19 271 ALA A N 1
ATOM 2020 C CA . ALA A 1 271 ? 12.557 -18.187 3.300 1.00 98.19 271 ALA A CA 1
ATOM 2021 C C . ALA A 1 271 ? 11.093 -18.410 2.901 1.00 98.19 271 ALA A C 1
ATOM 2023 O O . ALA A 1 271 ? 10.451 -17.539 2.313 1.00 98.19 271 ALA A O 1
ATOM 2024 N N . ALA A 1 272 ? 10.556 -19.590 3.217 1.00 98.06 272 ALA A N 1
ATOM 2025 C CA . ALA A 1 272 ? 9.142 -19.878 2.999 1.00 98.06 272 ALA A CA 1
ATOM 2026 C C . ALA A 1 272 ? 8.266 -18.841 3.724 1.00 98.06 272 ALA A C 1
ATOM 2028 O O . ALA A 1 272 ? 8.459 -18.588 4.913 1.00 98.06 272 ALA A O 1
ATOM 2029 N N . GLY A 1 273 ? 7.303 -18.263 3.007 1.00 97.69 273 GLY A N 1
ATOM 2030 C CA . GLY A 1 273 ? 6.440 -17.190 3.499 1.00 97.69 273 GLY A CA 1
ATOM 2031 C C . GLY A 1 273 ? 6.933 -15.776 3.183 1.00 97.69 273 GLY A C 1
ATOM 2032 O O . GLY A 1 273 ? 6.178 -14.831 3.410 1.00 97.69 273 GLY A O 1
ATOM 2033 N N . ASP A 1 274 ? 8.141 -15.609 2.632 1.00 98.44 274 ASP A N 1
ATOM 2034 C CA . ASP A 1 274 ? 8.610 -14.292 2.201 1.00 98.44 274 ASP A CA 1
ATOM 2035 C C . ASP A 1 274 ? 7.766 -13.760 1.024 1.00 98.44 274 ASP A C 1
ATOM 2037 O O . ASP A 1 274 ? 7.354 -14.506 0.125 1.00 98.44 274 ASP A O 1
ATOM 2041 N N . SER A 1 275 ? 7.528 -12.447 1.007 1.00 98.19 275 SER A N 1
ATOM 2042 C CA . SER A 1 275 ? 6.806 -11.760 -0.066 1.00 98.19 275 SER A CA 1
ATOM 2043 C C . SER A 1 275 ? 7.346 -10.361 -0.371 1.00 98.19 275 SER A C 1
ATOM 2045 O O . SER A 1 275 ? 7.971 -9.715 0.470 1.00 98.19 275 SER A O 1
ATOM 2047 N N . TRP A 1 276 ? 7.118 -9.889 -1.595 1.00 98.44 276 TRP A N 1
ATOM 2048 C CA . TRP A 1 276 ? 7.555 -8.583 -2.084 1.00 98.44 276 TRP A CA 1
ATOM 2049 C C . TRP A 1 276 ? 6.459 -7.919 -2.918 1.00 98.44 276 TRP A C 1
ATOM 2051 O O . TRP A 1 276 ? 5.718 -8.592 -3.637 1.00 98.44 276 TRP A O 1
ATOM 2061 N N . LEU A 1 277 ? 6.402 -6.593 -2.871 1.00 98.12 277 LEU A N 1
ATOM 2062 C CA . LEU A 1 277 ? 5.647 -5.754 -3.790 1.00 98.12 277 LEU A CA 1
ATOM 2063 C C . LEU A 1 277 ? 6.605 -5.159 -4.827 1.00 98.12 277 LEU A C 1
ATOM 2065 O O . LEU A 1 277 ? 7.487 -4.373 -4.488 1.00 98.12 277 LEU A O 1
ATOM 2069 N N . LEU A 1 278 ? 6.418 -5.517 -6.094 1.00 98.38 278 LEU A N 1
ATOM 2070 C CA . LEU A 1 278 ? 7.139 -4.964 -7.238 1.00 98.38 278 LEU A CA 1
ATOM 2071 C C . LEU A 1 278 ? 6.264 -3.909 -7.930 1.00 98.38 278 LEU A C 1
ATOM 2073 O O . LEU A 1 278 ? 5.177 -4.211 -8.419 1.00 98.38 278 LEU A O 1
ATOM 2077 N N . SER A 1 279 ? 6.756 -2.672 -7.984 1.00 97.50 279 SER A N 1
ATOM 2078 C CA . SER A 1 279 ? 6.119 -1.513 -8.617 1.00 97.50 279 SER A CA 1
ATOM 2079 C C . SER A 1 279 ? 6.952 -1.048 -9.822 1.00 97.50 279 SER A C 1
ATOM 2081 O O . SER A 1 279 ? 7.818 -0.175 -9.683 1.00 97.50 279 SER A O 1
ATOM 2083 N N . PRO A 1 280 ? 6.735 -1.615 -11.024 1.00 97.00 280 PRO A N 1
ATOM 2084 C CA . PRO A 1 280 ? 7.610 -1.371 -12.170 1.00 97.00 280 PRO A CA 1
ATOM 2085 C C . PRO A 1 280 ? 7.452 0.022 -12.766 1.00 97.00 280 PRO A C 1
ATOM 2087 O O . PRO A 1 280 ? 8.426 0.608 -13.233 1.00 97.00 280 PRO A O 1
ATOM 2090 N N . VAL A 1 281 ? 6.230 0.559 -12.748 1.00 97.00 281 VAL A N 1
ATOM 2091 C CA . VAL A 1 281 ? 5.907 1.803 -13.455 1.00 97.00 281 VAL A CA 1
ATOM 2092 C C . VAL A 1 281 ? 5.490 2.943 -12.535 1.00 97.00 281 VAL A C 1
ATOM 2094 O O . VAL A 1 281 ? 5.584 4.092 -12.946 1.00 97.00 281 VAL A O 1
ATOM 2097 N N . ARG A 1 282 ? 5.087 2.668 -11.288 1.00 95.38 282 ARG A N 1
ATOM 2098 C CA . ARG A 1 282 ? 4.474 3.650 -10.374 1.00 95.38 282 ARG A CA 1
ATOM 2099 C C . ARG A 1 282 ? 5.238 4.975 -10.269 1.00 95.38 282 ARG A C 1
ATOM 2101 O O . ARG A 1 282 ? 4.625 6.029 -10.373 1.00 95.38 282 ARG A O 1
ATOM 2108 N N . ASP A 1 283 ? 6.561 4.923 -10.125 1.00 93.00 283 ASP A N 1
ATOM 2109 C CA . ASP A 1 283 ? 7.400 6.130 -10.047 1.00 93.00 283 ASP A CA 1
ATOM 2110 C C . ASP A 1 283 ? 8.141 6.452 -11.346 1.00 93.00 283 ASP A C 1
ATOM 2112 O O . ASP A 1 283 ? 8.917 7.408 -11.381 1.00 93.00 283 ASP A O 1
ATOM 2116 N N . ALA A 1 284 ? 7.934 5.684 -12.418 1.0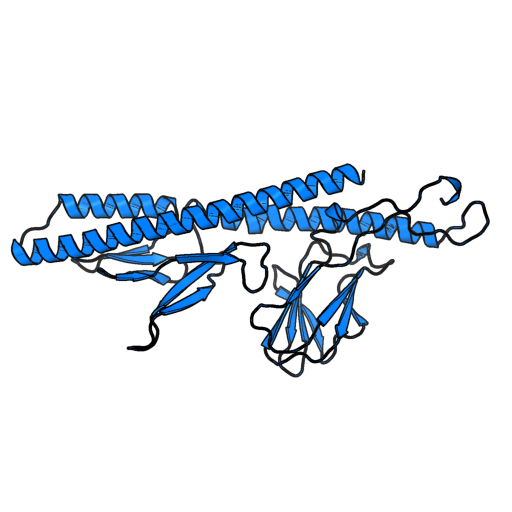0 96.19 284 ALA A N 1
ATOM 2117 C CA . ALA A 1 284 ? 8.664 5.861 -13.671 1.00 96.19 284 ALA A CA 1
ATOM 2118 C C . ALA A 1 284 ? 8.484 7.282 -14.228 1.00 96.19 284 ALA A C 1
ATOM 2120 O O . ALA A 1 284 ? 9.440 7.893 -14.697 1.00 96.19 284 ALA A O 1
ATOM 2121 N N . ALA A 1 285 ? 7.286 7.860 -14.086 1.00 96.06 285 ALA A N 1
ATOM 2122 C CA . ALA A 1 285 ? 7.012 9.241 -14.475 1.00 96.06 285 ALA A CA 1
ATOM 2123 C C . ALA A 1 285 ? 7.806 10.275 -13.659 1.00 96.06 285 ALA A C 1
ATOM 2125 O O . ALA A 1 285 ? 8.214 11.290 -14.214 1.00 96.06 285 ALA A O 1
ATOM 2126 N N . GLY A 1 286 ? 8.049 10.030 -12.368 1.00 95.38 286 GLY A N 1
ATOM 2127 C CA . GLY A 1 286 ? 8.868 10.895 -11.510 1.00 95.38 286 GLY A CA 1
ATOM 2128 C C . GLY A 1 286 ? 10.374 10.694 -11.687 1.00 95.38 286 GLY A C 1
ATOM 2129 O O . GLY A 1 286 ? 11.148 11.610 -11.431 1.00 95.38 286 GLY A O 1
ATOM 2130 N N . LYS A 1 287 ? 10.785 9.506 -12.142 1.00 95.12 287 LYS A N 1
ATOM 2131 C CA . LYS A 1 287 ? 12.184 9.127 -12.388 1.00 95.12 287 LYS A CA 1
ATOM 2132 C C . LYS A 1 287 ? 12.619 9.316 -13.848 1.00 95.12 287 LYS A C 1
ATOM 2134 O O . LYS A 1 287 ? 13.788 9.100 -14.155 1.00 95.12 287 LYS A O 1
ATOM 2139 N N . LEU A 1 288 ? 11.705 9.718 -14.736 1.00 96.44 288 LEU A N 1
ATOM 2140 C CA . LEU A 1 288 ? 11.994 9.982 -16.143 1.00 96.44 288 LEU A CA 1
ATOM 2141 C C . LEU A 1 288 ? 12.983 11.146 -16.273 1.00 96.44 288 LEU A C 1
ATOM 2143 O O . LEU A 1 288 ? 12.730 12.226 -15.741 1.00 96.44 288 LEU A O 1
ATOM 2147 N N . GLN A 1 289 ? 14.069 10.947 -17.018 1.00 95.88 289 GLN A N 1
ATOM 2148 C CA . GLN A 1 289 ? 15.049 11.990 -17.335 1.00 95.88 289 GLN A CA 1
ATOM 2149 C C . GLN A 1 289 ? 15.454 11.924 -18.808 1.00 95.88 289 GLN A C 1
ATOM 2151 O O . GLN A 1 289 ? 15.432 10.860 -19.424 1.00 95.88 289 GLN A O 1
ATOM 2156 N N . MET A 1 290 ? 15.827 13.071 -19.378 1.00 94.12 290 MET A N 1
ATOM 2157 C CA . MET A 1 290 ? 16.443 13.138 -20.704 1.00 94.12 290 MET A CA 1
ATOM 2158 C C . MET A 1 290 ? 17.941 12.860 -20.571 1.00 94.12 290 MET A C 1
ATOM 2160 O O . MET A 1 290 ? 18.606 13.479 -19.744 1.00 94.12 290 MET A O 1
ATOM 2164 N N . GLN A 1 291 ? 18.454 11.941 -21.382 1.00 90.62 291 GLN A N 1
ATOM 2165 C CA . GLN A 1 291 ? 19.846 11.497 -21.329 1.00 90.62 291 GLN A CA 1
ATOM 2166 C C . GLN A 1 291 ? 20.736 12.218 -22.347 1.00 90.62 291 GLN A C 1
ATOM 2168 O O . GLN A 1 291 ? 21.916 12.438 -22.077 1.00 90.62 291 GLN A O 1
ATOM 2173 N N . LEU A 1 292 ? 20.196 12.560 -23.520 1.00 86.25 292 LEU A N 1
ATOM 2174 C CA . LEU A 1 292 ? 20.962 13.226 -24.576 1.00 86.25 292 LEU A CA 1
ATOM 2175 C C . LEU A 1 292 ? 21.099 14.721 -24.296 1.00 86.25 292 LEU A C 1
ATOM 2177 O O . LEU A 1 292 ? 20.164 15.372 -23.829 1.00 86.25 292 LEU A O 1
ATOM 2181 N N . THR A 1 293 ? 22.272 15.268 -24.609 1.00 84.06 293 THR A N 1
ATOM 2182 C CA . THR A 1 293 ? 22.621 16.675 -24.352 1.00 84.06 293 THR A CA 1
ATOM 2183 C C . THR A 1 293 ? 22.813 17.489 -25.629 1.00 84.06 293 THR A C 1
ATOM 2185 O O . THR A 1 293 ? 22.942 18.709 -25.549 1.00 84.06 293 THR A O 1
ATOM 2188 N N . GLY A 1 294 ? 22.850 16.838 -26.796 1.00 80.50 294 GLY A N 1
ATOM 2189 C CA . GLY A 1 294 ? 23.098 17.472 -28.090 1.00 80.50 294 GLY A CA 1
ATOM 2190 C C . GLY A 1 294 ? 22.328 16.802 -29.228 1.00 80.50 294 GLY A C 1
ATOM 2191 O O . GLY A 1 294 ? 22.041 15.608 -29.180 1.00 80.50 294 GLY A O 1
ATOM 2192 N N . ALA A 1 295 ? 21.973 17.592 -30.245 1.00 80.75 295 ALA A N 1
ATOM 2193 C CA . ALA A 1 295 ? 21.226 17.124 -31.417 1.00 80.75 295 ALA A CA 1
ATOM 2194 C C . ALA A 1 295 ? 22.053 16.216 -32.342 1.00 80.75 295 ALA A C 1
ATOM 2196 O O . ALA A 1 295 ? 21.496 15.529 -33.185 1.00 80.75 295 ALA A O 1
ATOM 2197 N N . ASP A 1 296 ? 23.374 16.212 -32.180 1.00 81.75 296 ASP A N 1
ATOM 2198 C CA . ASP A 1 296 ? 24.309 15.334 -32.877 1.00 81.75 296 ASP A CA 1
ATOM 2199 C C . ASP A 1 296 ? 24.226 13.869 -32.455 1.00 81.75 296 ASP A C 1
ATOM 2201 O O . ASP A 1 296 ? 24.721 13.008 -33.175 1.00 81.75 296 ASP A O 1
ATOM 2205 N N . GLN A 1 297 ? 23.575 13.605 -31.322 1.00 77.38 297 GLN A N 1
ATOM 2206 C CA . GLN A 1 297 ? 23.403 12.277 -30.740 1.00 77.38 297 GLN A CA 1
ATOM 2207 C C . GLN A 1 297 ? 22.079 11.600 -31.139 1.00 77.38 297 GLN A C 1
ATOM 2209 O O . GLN A 1 297 ? 21.798 10.518 -30.622 1.00 77.38 297 GLN A O 1
ATOM 2214 N N . ILE A 1 298 ? 21.251 12.264 -31.960 1.00 78.56 298 ILE A N 1
ATOM 2215 C CA . ILE A 1 298 ? 19.893 11.841 -32.352 1.00 78.56 298 ILE A CA 1
ATOM 2216 C C . ILE A 1 298 ? 19.905 11.197 -33.733 1.00 78.56 298 ILE A C 1
ATOM 2218 O O . ILE A 1 298 ? 20.560 11.760 -34.637 1.00 78.56 298 ILE A O 1
#